Protein 6U1P (pdb70)

Foldseek 3Di:
DAEEEEEEAFQAADRLLVQQVVVVVCVVVVHPYHYDYAHQDDDPFWWHDPVNQVVCVVVPGHRDTHTYHHDDQVCLVVHQAYEYQAVVRLVSCVVPHPPVRNVRYAHPCPPPPDPDRHDDDVVVVVVVVVVVVVVVVVVVVVVVVVVVD/DAEEEEEEAFQAAPRLLVQQVVVVVCVVVVHPYHYYYAHQDDDPFFHHDPVNQVVCVVVPTHRPTHTYHHDDQVCLVPHQAYAYQAVVRLVSCCVPHPPVRNVRYYHPCVPPPDPDRHDDDVVVVVVVVVVVVVVVVVVVVVVVVVVVVD

Nearest PDB structures (foldseek):
  5z3m-assembly1_A  TM=8.348E-01  e=5.316E-24  Vibrio cholerae O395
  4lrq-assembly2_D  TM=9.693E-01  e=1.560E-13  Vibrio cholerae O395
  3jvi-assembly1_A  TM=9.360E-01  e=8.322E-11  Entamoeba histolytica HM-1:IMSS
  7cuy-assembly2_B  TM=9.106E-01  e=3.295E-09  Drosophila melanogaster
  5got-assembly1_A  TM=8.021E-01  e=1.946E-08  Streptococcus pyogenes

Radius of gyration: 23.64 Å; Cα contacts (8 Å, |Δi|>4): 538; chains: 2; bounding box: 41×50×70 Å

CATH classification: 3.40.50.2300

InterPro domains:
  IPR017867 Protein-tyrosine phosphatase, low molecular weight [PR00719] (8-25)
  IPR017867 Protein-tyrosine phosphatase, low molecular weight [PR00719] (48-64)
  IPR017867 Protein-tyrosine phosphatase, low molecular weight [PR00719] (82-97)
  IPR017867 Protein-tyrosine phosphatase, low molecular weight [PR00719] (123-138)
  IPR023485 Phosphotyrosine protein phosphatase I [PF01451] (8-154)
  IPR023485 Phosphotyrosine protein phosphatase I [SM00226] (6-151)
  IPR036196 Phosphotyrosine protein phosphatase I superfamily [SSF52788] (6-150)
  IPR050438 Low Molecular Weight Phosphotyrosine Protein Phosphatase [PTHR11717] (5-146)

Structure (mmCIF, N/CA/C/O backbone):
data_6U1P
#
_entry.id   6U1P
#
_cell.length_a   80.323
_cell.length_b   80.323
_cell.length_c   105.053
_cell.angle_alpha   90.000
_cell.angle_beta   90.000
_cell.angle_gamma   90.000
#
_symmetry.space_group_name_H-M   'I 41'
#
loop_
_entity.id
_entity.type
_entity.pdbx_description
1 polymer 'Low molecular weight phosphotyrosine protein phosphatase'
2 non-polymer GLYCEROL
3 water water
#
loop_
_atom_site.group_PDB
_atom_site.id
_atom_site.type_symbol
_atom_site.label_atom_id
_atom_site.label_alt_id
_atom_site.label_comp_id
_atom_site.label_asym_id
_atom_site.label_entity_id
_atom_site.label_seq_id
_atom_site.pdbx_PDB_ins_code
_atom_site.Cartn_x
_atom_site.Cartn_y
_atom_site.Cartn_z
_atom_site.occupancy
_atom_site.B_iso_or_equiv
_atom_site.auth_seq_id
_atom_site.auth_comp_id
_atom_site.auth_asym_id
_atom_site.auth_atom_id
_atom_site.pdbx_PDB_model_num
ATOM 1 N N . GLY A 1 5 ? -3.157 53.523 104.682 1.00 67.92 5 GLY A N 1
ATOM 2 C CA . GLY A 1 5 ? -1.772 53.703 104.287 1.00 66.89 5 GLY A CA 1
ATOM 3 C C . GLY A 1 5 ? -1.574 54.671 103.127 1.00 57.24 5 GLY A C 1
ATOM 4 O O . GLY A 1 5 ? -2.516 55.354 102.721 1.00 67.27 5 GLY A O 1
ATOM 5 N N . LEU A 1 6 ? -0.340 54.731 102.615 1.00 91.00 6 LEU A N 1
ATOM 6 C CA . LEU A 1 6 ? 0.008 55.580 101.479 1.00 68.23 6 LEU A CA 1
ATOM 7 C C . LEU A 1 6 ? -0.363 54.911 100.159 1.00 62.80 6 LEU A C 1
ATOM 8 O O . LEU A 1 6 ? -0.264 53.693 100.020 1.00 63.59 6 LEU A O 1
ATOM 13 N N . SER A 1 7 ? -0.788 55.705 99.183 1.00 50.53 7 SER A N 1
ATOM 14 C CA . SER A 1 7 ? -1.178 55.179 97.877 1.00 58.00 7 SER A CA 1
ATOM 15 C C . SER A 1 7 ? -0.497 55.996 96.786 1.00 58.59 7 SER A C 1
ATOM 16 O O . SER A 1 7 ? -0.643 57.223 96.747 1.00 57.90 7 SER A O 1
ATOM 19 N N . VAL A 1 8 ? 0.216 55.314 95.888 1.00 50.51 8 VAL A N 1
ATOM 20 C CA . VAL A 1 8 ? 1.073 55.946 94.892 1.00 48.99 8 VAL A CA 1
ATOM 21 C C . VAL A 1 8 ? 0.644 55.494 93.504 1.00 49.45 8 VAL A C 1
ATOM 22 O O . VAL A 1 8 ? 0.381 54.303 93.288 1.00 44.39 8 VAL A O 1
ATOM 26 N N . LEU A 1 9 ? 0.553 56.451 92.571 1.00 49.22 9 LEU A N 1
ATOM 27 C CA . LEU A 1 9 ? 0.264 56.192 91.162 1.00 44.36 9 LEU A CA 1
ATOM 28 C C . LEU A 1 9 ? 1.422 56.680 90.302 1.00 39.96 9 LEU A C 1
ATOM 29 O O . LEU A 1 9 ? 1.920 57.789 90.505 1.00 48.32 9 LEU A O 1
ATOM 34 N N . VAL A 1 10 ? 1.843 55.865 89.330 1.00 37.36 10 VAL A N 1
ATOM 35 C CA . VAL A 1 10 ? 2.887 56.228 88.376 1.00 36.32 10 VAL A CA 1
ATOM 36 C C . VAL A 1 10 ? 2.273 56.173 86.978 1.00 41.74 10 VAL A C 1
ATOM 37 O O . VAL A 1 10 ? 1.495 55.260 86.669 1.00 40.95 10 VAL A O 1
ATOM 41 N N . VAL A 1 11 ? 2.621 57.140 86.126 1.00 41.04 11 VAL A N 1
ATOM 42 C CA . VAL A 1 11 ? 1.855 57.378 84.901 1.00 42.82 11 VAL A CA 1
ATOM 43 C C . VAL A 1 11 ? 2.780 57.583 83.698 1.00 43.77 11 VAL A C 1
ATOM 44 O O . VAL A 1 11 ? 3.767 58.323 83.780 1.00 41.31 11 VAL A O 1
ATOM 48 N N . CYS A 1 12 ? 2.510 56.869 82.610 1.00 43.67 12 CYS A N 1
ATOM 49 C CA . CYS A 1 12 ? 3.132 57.156 81.318 1.00 41.43 12 CYS A CA 1
ATOM 50 C C . CYS A 1 12 ? 2.004 57.374 80.308 1.00 49.26 12 CYS A C 1
ATOM 51 O O . CYS A 1 12 ? 0.829 57.551 80.668 1.00 56.95 12 CYS A O 1
ATOM 54 N N . THR A 1 13 ? 2.348 57.366 79.015 1.00 49.21 13 THR A N 1
ATOM 55 C CA . THR A 1 13 ? 1.334 57.609 77.986 1.00 53.60 13 THR A CA 1
ATOM 56 C C . THR A 1 13 ? 0.404 56.417 77.794 1.00 51.27 13 THR A C 1
ATOM 57 O O . THR A 1 13 ? -0.823 56.566 77.857 1.00 54.94 13 THR A O 1
ATOM 61 N N . GLY A 1 14 ? 0.953 55.231 77.540 1.00 45.18 14 GLY A N 1
ATOM 62 C CA . GLY A 1 14 ? 0.076 54.116 77.233 1.00 47.81 14 GLY A CA 1
ATOM 63 C C . GLY A 1 14 ? -0.070 53.105 78.363 1.00 52.24 14 GLY A C 1
ATOM 64 O O . GLY A 1 14 ? -0.854 52.161 78.233 1.00 53.94 14 GLY A O 1
ATOM 65 N N . ASN A 1 15 ? 0.639 53.300 79.485 1.00 46.44 15 ASN A N 1
ATOM 66 C CA . ASN A 1 15 ? 0.670 52.307 80.586 1.00 43.96 15 ASN A CA 1
ATOM 67 C C . ASN A 1 15 ? 1.174 50.956 80.077 1.00 44.07 15 ASN A C 1
ATOM 68 O O . ASN A 1 15 ? 0.782 49.902 80.565 1.00 44.62 15 ASN A O 1
ATOM 73 N N . LEU A 1 16 ? 2.049 50.978 79.071 1.00 40.55 16 LEU A N 1
ATOM 74 C CA . LEU A 1 16 ? 2.558 49.761 78.459 1.00 39.76 16 LEU A CA 1
ATOM 75 C C . LEU A 1 16 ? 3.994 49.432 78.840 1.00 40.24 16 LEU A C 1
ATOM 76 O O . LEU A 1 16 ? 4.370 48.255 78.813 1.00 39.99 16 LEU A O 1
ATOM 81 N N . CYS A 1 17 ? 4.814 50.433 79.156 1.00 39.03 17 CYS A N 1
ATOM 82 C CA . CYS A 1 17 ? 6.241 50.191 79.348 1.00 42.60 17 CYS A CA 1
ATOM 83 C C . CYS A 1 17 ? 6.759 50.820 80.629 1.00 43.03 17 CYS A C 1
ATOM 84 O O . CYS A 1 17 ? 6.910 50.136 81.649 1.00 45.67 17 CYS A O 1
ATOM 87 N N . ARG A 1 18 ? 6.987 52.138 80.598 1.00 38.43 18 ARG A N 1
ATOM 88 C CA . ARG A 1 18 ? 7.642 52.787 81.728 1.00 41.57 18 ARG A CA 1
ATOM 89 C C . ARG A 1 18 ? 6.830 52.606 83.007 1.00 41.84 18 ARG A C 1
ATOM 90 O O . ARG A 1 18 ? 7.325 52.036 83.979 1.00 39.35 18 ARG A O 1
ATOM 98 N N . SER A 1 19 ? 5.552 53.026 83.001 1.00 37.26 19 SER A N 1
ATOM 99 C CA . SER A 1 19 ? 4.812 53.028 84.268 1.00 36.08 19 SER A CA 1
ATOM 100 C C . SER A 1 19 ? 4.597 51.621 84.838 1.00 31.62 19 SER A C 1
ATOM 101 O O . SER A 1 19 ? 4.813 51.446 86.033 1.00 34.21 19 SER A O 1
ATOM 104 N N . PRO A 1 20 ? 4.247 50.584 84.057 1.00 36.96 20 PRO A N 1
ATOM 105 C CA . PRO A 1 20 ? 4.163 49.245 84.677 1.00 32.03 20 PRO A CA 1
ATOM 106 C C . PRO A 1 20 ? 5.511 48.751 85.165 1.00 36.97 20 PRO A C 1
ATOM 107 O O . PRO A 1 20 ? 5.584 48.073 86.207 1.00 32.07 20 PRO A O 1
ATOM 111 N N . MET A 1 21 ? 6.594 49.080 84.460 1.00 32.70 21 MET A N 1
ATOM 112 C CA . MET A 1 21 ? 7.904 48.722 84.987 1.00 37.93 21 MET A CA 1
ATOM 113 C C . MET A 1 21 ? 8.118 49.354 86.348 1.00 37.57 21 MET A C 1
ATOM 114 O O . MET A 1 21 ? 8.552 48.691 87.298 1.00 36.82 21 MET A O 1
ATOM 119 N N . ALA A 1 22 ? 7.823 50.646 86.454 1.00 31.70 22 ALA A N 1
ATOM 120 C CA . ALA A 1 22 ? 7.967 51.320 87.723 1.00 35.28 22 ALA A CA 1
ATOM 121 C C . ALA A 1 22 ? 7.043 50.712 88.773 1.00 38.60 22 ALA A C 1
ATOM 122 O O . ALA A 1 22 ? 7.437 50.549 89.932 1.00 33.39 22 ALA A O 1
ATOM 124 N N . GLU A 1 23 ? 5.813 50.354 88.400 1.00 36.64 23 GLU A N 1
ATOM 125 C CA . GLU A 1 23 ? 4.930 49.773 89.414 1.00 39.79 23 GLU A CA 1
ATOM 126 C C . GLU A 1 23 ? 5.542 48.512 90.001 1.00 38.49 23 GLU A C 1
ATOM 127 O O . GLU A 1 23 ? 5.565 48.323 91.230 1.00 33.47 23 GLU A O 1
ATOM 133 N N . ILE A 1 24 ? 6.045 47.636 89.130 1.00 34.91 24 ILE A N 1
ATOM 134 C CA . ILE A 1 24 ? 6.599 46.366 89.574 1.00 36.33 24 ILE A CA 1
ATOM 135 C C . ILE A 1 24 ? 7.870 46.573 90.399 1.00 38.26 24 ILE A C 1
ATOM 136 O O . ILE A 1 24 ? 8.087 45.894 91.415 1.00 37.63 24 ILE A O 1
ATOM 141 N N . ILE A 1 25 ? 8.745 47.476 89.963 1.00 32.65 25 ILE A N 1
ATOM 142 C CA . ILE A 1 25 ? 9.967 47.699 90.715 1.00 34.82 25 ILE A CA 1
ATOM 143 C C . ILE A 1 25 ? 9.651 48.331 92.068 1.00 37.84 25 ILE A C 1
ATOM 144 O O . ILE A 1 25 ? 10.193 47.922 93.103 1.00 43.96 25 ILE A O 1
ATOM 149 N N . LEU A 1 26 ? 8.752 49.316 92.086 1.00 38.85 26 LEU A N 1
ATOM 150 C CA . LEU A 1 26 ? 8.358 49.938 93.344 1.00 36.86 26 LEU A CA 1
ATOM 151 C C . LEU A 1 26 ? 7.739 48.921 94.286 1.00 38.23 26 LEU A C 1
ATOM 152 O O . LEU A 1 26 ? 8.075 48.872 95.475 1.00 36.14 26 LEU A O 1
ATOM 157 N N . ARG A 1 27 ? 6.797 48.122 93.782 1.00 36.04 27 ARG A N 1
ATOM 158 C CA . ARG A 1 27 ? 6.188 47.121 94.642 1.00 37.80 27 ARG A CA 1
ATOM 159 C C . ARG A 1 27 ? 7.260 46.220 95.270 1.00 36.11 27 ARG A C 1
ATOM 160 O O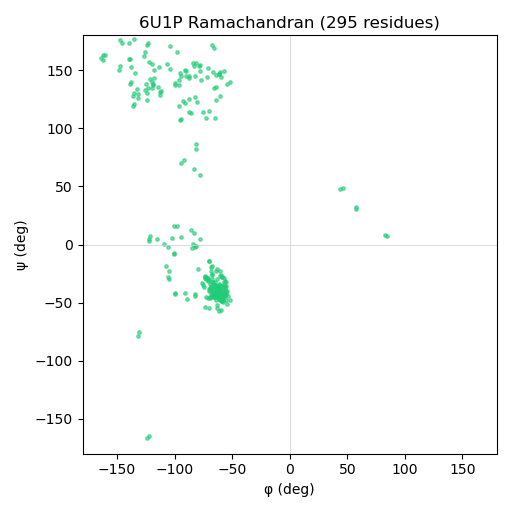 . ARG A 1 27 ? 7.221 45.958 96.474 1.00 35.78 27 ARG A O 1
ATOM 168 N N . ASP A 1 28 ? 8.261 45.792 94.496 1.00 41.92 28 ASP A N 1
ATOM 169 C CA . ASP A 1 28 ? 9.296 44.933 95.074 1.00 41.33 28 ASP A CA 1
ATOM 170 C C . ASP A 1 28 ? 10.049 45.646 96.205 1.00 39.25 28 ASP A C 1
ATOM 171 O O . ASP A 1 28 ? 10.319 45.056 97.257 1.00 42.56 28 ASP A O 1
ATOM 176 N N . LYS A 1 29 ? 10.438 46.904 95.990 1.00 38.04 29 LYS A N 1
ATOM 177 C CA . LYS A 1 29 ? 11.193 47.609 97.020 1.00 41.80 29 LYS A CA 1
ATOM 178 C C . LYS A 1 29 ? 10.339 47.926 98.239 1.00 45.42 29 LYS A C 1
ATOM 179 O O . LYS A 1 29 ? 10.850 47.928 99.368 1.00 46.39 29 LYS A O 1
ATOM 185 N N . ILE A 1 30 ? 9.048 48.198 98.040 1.00 36.62 30 ILE A N 1
ATOM 186 C CA . ILE A 1 30 ? 8.160 48.417 99.173 1.00 40.85 30 ILE A CA 1
ATOM 187 C C . ILE A 1 30 ? 8.023 47.142 100.004 1.00 46.76 30 ILE A C 1
ATOM 188 O O . ILE A 1 30 ? 8.084 47.173 101.238 1.00 42.11 30 ILE A O 1
ATOM 193 N N . ARG A 1 31 ? 7.862 45.995 99.341 1.00 43.86 31 ARG A N 1
ATOM 194 C CA . ARG A 1 31 ? 7.674 44.764 100.096 1.00 51.49 31 ARG A CA 1
ATOM 195 C C . ARG A 1 31 ? 8.981 44.309 100.741 1.00 49.39 31 ARG A C 1
ATOM 196 O O . ARG A 1 31 ? 8.960 43.750 101.837 1.00 48.07 31 ARG A O 1
ATOM 204 N N . GLN A 1 32 ? 10.124 44.652 100.138 1.00 51.31 32 GLN A N 1
ATOM 205 C CA . GLN A 1 32 ? 11.423 44.326 100.722 1.00 54.18 32 GLN A CA 1
ATOM 206 C C . GLN A 1 32 ? 11.576 44.934 102.113 1.00 49.27 32 GLN A C 1
ATOM 207 O O . GLN A 1 32 ? 12.217 44.340 102.990 1.00 55.17 32 GLN A O 1
ATOM 213 N N . LYS A 1 33 ? 11.020 46.133 102.324 1.00 47.92 33 LYS A N 1
ATOM 214 C CA . LYS A 1 33 ? 11.072 46.822 103.608 1.00 52.78 33 LYS A CA 1
ATOM 215 C C . LYS A 1 33 ? 9.761 46.723 104.389 1.00 52.35 33 LYS A C 1
ATOM 216 O O . LYS A 1 33 ? 9.649 47.321 105.467 1.00 52.32 33 LYS A O 1
ATOM 222 N N . ARG A 1 34 ? 8.793 45.950 103.888 1.00 53.02 34 ARG A N 1
ATOM 223 C CA . ARG A 1 34 ? 7.456 45.811 104.483 1.00 55.88 34 ARG A CA 1
ATOM 224 C C . ARG A 1 34 ? 6.849 47.155 104.860 1.00 55.89 34 ARG A C 1
ATOM 225 O O . ARG A 1 34 ? 6.276 47.319 105.937 1.00 55.10 34 ARG A O 1
ATOM 229 N N . LEU A 1 35 ? 6.899 48.099 103.929 1.00 52.12 35 LEU A N 1
ATOM 230 C CA . LEU A 1 35 ? 6.248 49.382 104.152 1.00 52.07 35 LEU A CA 1
ATOM 231 C C . LEU A 1 35 ? 4.770 49.282 103.798 1.00 49.65 35 LEU A C 1
ATOM 232 O O . LEU A 1 35 ? 4.358 48.448 102.989 1.00 51.83 35 LEU A O 1
ATOM 237 N N . ASN A 1 36 ? 3.962 50.131 104.424 1.00 49.96 36 ASN A N 1
ATOM 238 C CA . ASN A 1 36 ? 2.526 50.139 104.144 1.00 49.24 36 ASN A CA 1
ATOM 239 C C . ASN A 1 36 ? 2.231 51.150 103.033 1.00 56.86 36 ASN A C 1
ATOM 240 O O . ASN A 1 36 ? 1.669 52.229 103.235 1.00 62.03 36 ASN A O 1
ATOM 245 N N . ILE A 1 37 ? 2.632 50.769 101.825 1.00 49.60 37 ILE A N 1
ATOM 246 C CA . ILE A 1 37 ? 2.448 51.605 100.650 1.00 50.11 37 ILE A CA 1
ATOM 247 C C . ILE A 1 37 ? 1.872 50.749 99.534 1.00 55.52 37 ILE A C 1
ATOM 248 O O . ILE A 1 37 ? 2.373 49.652 99.269 1.00 65.21 37 ILE A O 1
ATOM 253 N N . GLN A 1 38 ? 0.847 51.257 98.864 1.00 51.16 38 GLN A N 1
ATOM 254 C CA . GLN A 1 38 ? 0.322 50.619 97.674 1.00 52.80 38 GLN A CA 1
ATOM 255 C C . GLN A 1 38 ? 0.785 51.397 96.451 1.00 50.95 38 GLN A C 1
ATOM 256 O O . GLN A 1 38 ? 1.015 52.611 96.506 1.00 46.31 38 GLN A O 1
ATOM 262 N N . VAL A 1 39 ? 0.926 50.690 95.341 1.00 49.40 39 VAL A N 1
ATOM 263 C CA . VAL A 1 39 ? 1.424 51.308 94.128 1.00 36.94 39 VAL A CA 1
ATOM 264 C C . VAL A 1 39 ? 0.587 50.768 92.987 1.00 51.35 39 VAL A C 1
ATOM 265 O O . VAL A 1 39 ? 0.237 49.583 92.962 1.00 49.65 39 VAL A O 1
ATOM 269 N N . ARG A 1 40 ? 0.215 51.659 92.075 1.00 46.29 40 ARG A N 1
ATOM 270 C CA . ARG A 1 40 ? -0.467 51.283 90.852 1.00 47.87 40 ARG A CA 1
ATOM 271 C C . ARG A 1 40 ? 0.104 52.120 89.715 1.00 41.54 40 ARG A C 1
ATOM 272 O O . ARG A 1 40 ? 0.878 53.060 89.932 1.00 40.00 40 ARG A O 1
ATOM 280 N N . SER A 1 41 ? -0.310 51.807 88.495 1.00 41.51 41 SER A N 1
ATOM 281 C CA . SER A 1 41 ? 0.173 52.561 87.349 1.00 44.02 41 SER A CA 1
ATOM 282 C C . SER A 1 41 ? -1.005 52.764 86.422 1.00 47.43 41 SER A C 1
ATOM 283 O O . SER A 1 41 ? -2.015 52.066 86.526 1.00 47.34 41 SER A O 1
ATOM 286 N N . ALA A 1 42 ? -0.890 53.762 85.550 1.00 40.52 42 ALA A N 1
ATOM 287 C CA . ALA A 1 42 ? -1.981 54.105 84.644 1.00 50.62 42 ALA A CA 1
ATOM 288 C C . ALA A 1 42 ? -1.410 54.914 83.489 1.00 54.92 42 ALA A C 1
ATOM 289 O O . ALA A 1 42 ? -0.284 55.414 83.567 1.00 54.10 42 ALA A O 1
ATOM 291 N N . GLY A 1 43 ? -2.186 55.016 82.408 1.00 48.48 43 GLY A N 1
ATOM 292 C CA . GLY A 1 43 ? -1.784 55.772 81.237 1.00 46.42 43 GLY A CA 1
ATOM 293 C C . GLY A 1 43 ? -2.721 56.938 80.964 1.00 63.08 43 GLY A C 1
ATOM 294 O O . GLY A 1 43 ? -3.916 56.885 81.269 1.00 65.65 43 GLY A O 1
ATOM 295 N N . THR A 1 44 ? -2.168 57.999 80.365 1.00 53.57 44 THR A N 1
ATOM 296 C CA . THR A 1 44 ? -2.988 59.146 79.994 1.00 57.13 44 THR A CA 1
ATOM 297 C C . THR A 1 44 ? -3.865 58.845 78.787 1.00 58.99 44 THR A C 1
ATOM 298 O O . THR A 1 44 ? -4.932 59.453 78.633 1.00 68.80 44 THR A O 1
ATOM 302 N N . LEU A 1 45 ? -3.446 57.921 77.928 1.00 57.67 45 LEU A N 1
ATOM 303 C CA . LEU A 1 45 ? -4.117 57.700 76.655 1.00 71.20 45 LEU A CA 1
ATOM 304 C C . LEU A 1 45 ? -4.792 56.340 76.649 1.00 73.76 45 LEU A C 1
ATOM 305 O O . LEU A 1 45 ? -4.166 55.328 76.972 1.00 68.26 45 LEU A O 1
ATOM 310 N N . LYS A 1 46 ? -6.070 56.323 76.289 1.00 78.02 46 LYS A N 1
ATOM 311 C CA . LYS A 1 46 ? -6.807 55.072 76.166 1.00 82.61 46 LYS A CA 1
ATOM 312 C C . LYS A 1 46 ? -6.346 54.324 74.925 1.00 85.28 46 LYS A C 1
ATOM 313 O O . LYS A 1 46 ? -6.599 54.761 73.798 1.00 93.92 46 LYS A O 1
ATOM 319 N N . THR A 1 47 ? -5.633 53.225 75.118 1.00 79.26 47 THR A N 1
ATOM 320 C CA . THR A 1 47 ? -5.410 52.273 74.043 1.00 81.41 47 THR A CA 1
ATOM 321 C C . THR A 1 47 ? -6.311 51.057 74.256 1.00 86.09 47 THR A C 1
ATOM 322 O O . THR A 1 47 ? -7.006 50.928 75.268 1.00 89.74 47 THR A O 1
ATOM 326 N N . GLY A 1 48 ? -6.348 50.194 73.252 1.00 85.59 48 GLY A N 1
ATOM 327 C CA . GLY A 1 48 ? -7.164 49.007 73.361 1.00 89.69 48 GLY A CA 1
ATOM 328 C C . GLY A 1 48 ? -6.526 47.847 74.082 1.00 90.71 48 GLY A C 1
ATOM 329 O O . GLY A 1 48 ? -7.166 46.805 74.249 1.00 94.46 48 GLY A O 1
ATOM 330 N N . LYS A 1 49 ? -5.293 48.002 74.553 1.00 87.06 49 LYS A N 1
ATOM 331 C CA . LYS A 1 49 ? -4.530 46.840 74.968 1.00 82.76 49 LYS A CA 1
ATOM 332 C C . LYS A 1 49 ? -4.924 46.420 76.376 1.00 79.95 49 LYS A C 1
ATOM 333 O O . LYS A 1 49 ? -5.422 47.215 77.177 1.00 91.70 49 LYS A O 1
ATOM 339 N N . THR A 1 50 ? -4.695 45.142 76.670 1.00 72.88 50 THR A N 1
ATOM 340 C CA . THR A 1 50 ? -5.070 44.555 77.950 1.00 70.03 50 THR A CA 1
ATOM 341 C C . THR A 1 50 ? -3.913 44.445 78.930 1.00 62.22 50 THR A C 1
ATOM 342 O O . THR A 1 50 ? -4.085 44.747 80.116 1.00 67.65 50 THR A O 1
ATOM 346 N N . MET A 1 51 ? -2.744 44.023 78.467 1.00 60.13 51 MET A N 1
ATOM 347 C CA . MET A 1 51 ? -1.550 43.803 79.268 1.00 62.32 51 MET A CA 1
ATOM 348 C C . MET A 1 51 ? -0.398 44.650 78.745 1.00 57.33 51 MET A C 1
ATOM 349 O O . MET A 1 51 ? -0.414 45.087 77.589 1.00 55.61 51 MET A O 1
ATOM 354 N N . PRO A 1 52 ? 0.594 44.937 79.583 1.00 53.81 52 PRO A N 1
ATOM 355 C CA . PRO A 1 52 ? 1.781 45.670 79.123 1.00 53.53 52 PRO A CA 1
ATOM 356 C C . PRO A 1 52 ? 2.625 44.872 78.142 1.00 52.87 52 PRO A C 1
ATOM 357 O O . PRO A 1 52 ? 2.414 43.680 77.905 1.00 53.06 52 PRO A O 1
ATOM 361 N N . ASP A 1 53 ? 3.604 45.586 77.574 1.00 55.95 53 ASP A N 1
ATOM 362 C CA . ASP A 1 53 ? 4.493 45.081 76.526 1.00 52.78 53 ASP A CA 1
ATOM 363 C C . ASP A 1 53 ? 5.380 43.927 76.997 1.00 52.15 53 ASP A C 1
ATOM 364 O O . ASP A 1 53 ? 6.044 44.003 78.041 1.00 49.36 53 ASP A O 1
ATOM 369 N N . ASP A 1 54 ? 5.466 42.897 76.153 1.00 58.19 54 ASP A N 1
ATOM 370 C CA . ASP A 1 54 ? 6.295 41.729 76.443 1.00 63.61 54 ASP A CA 1
ATOM 371 C C . ASP A 1 54 ? 7.740 42.107 76.749 1.00 60.13 54 ASP A C 1
ATOM 372 O O . ASP A 1 54 ? 8.369 41.506 77.627 1.00 58.51 54 ASP A O 1
ATOM 377 N N . LYS A 1 55 ? 8.305 43.068 76.014 1.00 61.24 55 LYS A N 1
ATOM 378 C CA . LYS A 1 55 ? 9.707 43.374 76.254 1.00 63.96 55 LYS A CA 1
ATOM 379 C C . LYS A 1 55 ? 9.902 44.258 77.476 1.00 55.81 55 LYS A C 1
ATOM 380 O O . LYS A 1 55 ? 10.995 44.261 78.044 1.00 54.93 55 LYS A O 1
ATOM 386 N N . ALA A 1 56 ? 8.883 44.996 77.920 1.00 49.12 56 ALA A N 1
ATOM 387 C CA . ALA A 1 56 ? 8.985 45.588 79.255 1.00 44.27 56 ALA A CA 1
ATOM 388 C C . ALA A 1 56 ? 9.134 44.494 80.305 1.00 46.22 56 ALA A C 1
ATOM 389 O O . ALA A 1 56 ? 9.991 44.573 81.194 1.00 47.42 56 ALA A O 1
ATOM 391 N N . LEU A 1 57 ? 8.321 43.442 80.195 1.00 49.25 57 LEU A N 1
ATOM 392 C CA . LEU A 1 57 ? 8.315 42.413 81.226 1.00 47.40 57 LEU A CA 1
ATOM 393 C C . LEU A 1 57 ? 9.603 41.607 81.198 1.00 49.16 57 LEU A C 1
ATOM 394 O O . LEU A 1 57 ? 10.184 41.316 82.253 1.00 46.84 57 LEU A O 1
ATOM 399 N N . GLN A 1 58 ? 10.096 41.299 79.993 1.00 48.50 58 GLN A N 1
ATOM 400 C CA . GLN A 1 58 ? 11.307 40.501 79.881 1.00 49.19 58 GLN A CA 1
ATOM 401 C C . GLN A 1 58 ? 12.497 41.284 80.382 1.00 50.23 58 GLN A C 1
ATOM 402 O O . GLN A 1 58 ? 13.388 40.725 81.031 1.00 52.78 58 GLN A O 1
ATOM 408 N N . ALA A 1 59 ? 12.518 42.589 80.107 1.00 43.12 59 ALA A N 1
ATOM 409 C CA . ALA A 1 59 ? 13.584 43.417 80.647 1.00 50.99 59 ALA A CA 1
ATOM 410 C C . ALA A 1 59 ? 13.561 43.410 82.176 1.00 54.31 59 ALA A C 1
ATOM 411 O O . ALA A 1 59 ? 14.617 43.494 82.815 1.00 56.42 59 ALA A O 1
ATOM 413 N N . LEU A 1 60 ? 12.372 43.334 82.781 1.00 52.25 60 LEU A N 1
ATOM 414 C CA . LEU A 1 60 ? 12.299 43.188 84.233 1.00 45.14 60 LEU A CA 1
ATOM 415 C C . LEU A 1 60 ? 12.870 41.857 84.683 1.00 46.79 60 LEU A C 1
ATOM 416 O O . LEU A 1 60 ? 13.586 41.788 85.695 1.00 44.52 60 LEU A O 1
ATOM 421 N N . GLN A 1 61 ? 12.522 40.781 83.968 1.00 47.05 61 GLN A N 1
ATOM 422 C CA . GLN A 1 61 ? 13.065 39.468 84.301 1.00 56.04 61 GLN A CA 1
ATOM 423 C C . GLN A 1 61 ? 14.577 39.458 84.162 1.00 55.41 61 GLN A C 1
ATOM 424 O O . GLN A 1 61 ? 15.275 38.864 84.991 1.00 58.41 61 GLN A O 1
ATOM 430 N N . ASP A 1 62 ? 15.105 40.131 83.135 1.00 53.17 62 ASP A N 1
ATOM 431 C CA . ASP A 1 62 ? 16.552 40.142 82.924 1.00 60.95 62 ASP A CA 1
ATOM 432 C C . ASP A 1 62 ? 17.291 40.679 84.144 1.00 62.18 62 ASP A C 1
ATOM 433 O O . ASP A 1 62 ? 18.459 40.343 84.357 1.00 62.92 62 ASP A O 1
ATOM 438 N N . TYR A 1 63 ? 16.655 41.559 84.919 1.00 57.45 63 TYR A N 1
ATOM 439 C CA . TYR A 1 63 ? 17.264 42.111 86.118 1.00 57.70 63 TYR A CA 1
ATOM 440 C C . TYR A 1 63 ? 16.759 41.438 87.395 1.00 55.80 63 TYR A C 1
ATOM 441 O O . TYR A 1 63 ? 16.954 41.972 88.495 1.00 56.76 63 TYR A O 1
ATOM 450 N N . GLY A 1 64 ? 16.127 40.271 87.277 1.00 50.12 64 GLY A N 1
ATOM 451 C CA . GLY A 1 64 ? 15.737 39.531 88.460 1.00 47.92 64 GLY A CA 1
ATOM 452 C C . GLY A 1 64 ? 14.429 39.952 89.110 1.00 47.99 64 GLY A C 1
ATOM 453 O O . GLY A 1 64 ? 14.127 39.483 90.208 1.00 58.28 64 GLY A O 1
ATOM 454 N N . TYR A 1 65 ? 13.649 40.826 88.498 1.00 41.04 65 TYR A N 1
ATOM 455 C CA . TYR A 1 65 ? 12.328 41.123 89.039 1.00 46.58 65 TYR A CA 1
ATOM 456 C C . TYR A 1 65 ? 11.322 40.132 88.482 1.00 48.70 65 TYR A C 1
ATOM 457 O O . TYR A 1 65 ? 11.404 39.737 87.316 1.00 60.01 65 TYR A O 1
ATOM 466 N N . HIS A 1 66 ? 10.368 39.749 89.313 1.00 47.72 66 HIS A N 1
ATOM 467 C CA . HIS A 1 66 ? 9.307 38.869 88.870 1.00 51.97 66 HIS A CA 1
ATOM 468 C C . HIS A 1 66 ? 8.111 39.705 88.453 1.00 54.11 66 HIS A C 1
ATOM 469 O O . HIS A 1 66 ? 7.401 40.241 89.318 1.00 54.06 66 HIS A O 1
ATOM 476 N N . PRO A 1 67 ? 7.825 39.806 87.183 1.00 54.88 67 PRO A N 1
ATOM 477 C CA . PRO A 1 67 ? 6.770 40.725 86.737 1.00 59.57 67 PRO A CA 1
ATOM 478 C C . PRO A 1 67 ? 5.364 40.155 86.888 1.00 65.79 67 PRO A C 1
ATOM 479 O O . PRO A 1 67 ? 4.819 39.572 85.941 1.00 71.27 67 PRO A O 1
ATOM 483 N N . MET A 1 68 ? 4.757 40.324 88.067 1.00 56.14 68 MET A N 1
ATOM 484 C CA . MET A 1 68 ? 3.342 40.018 88.236 1.00 51.62 68 MET A CA 1
ATOM 485 C C . MET A 1 68 ? 2.559 41.306 87.987 1.00 49.26 68 MET A C 1
ATOM 486 O O . MET A 1 68 ? 2.817 42.325 88.632 1.00 47.84 68 MET A O 1
ATOM 491 N N . VAL A 1 69 ? 1.617 41.262 87.044 1.00 37.04 69 VAL A N 1
ATOM 492 C CA . VAL A 1 69 ? 1.215 42.441 86.289 1.00 48.37 69 VAL A CA 1
ATOM 493 C C . VAL A 1 69 ? -0.286 42.701 86.410 1.00 45.93 69 VAL A C 1
ATOM 494 O O . VAL A 1 69 ? -1.110 41.819 86.126 1.00 42.41 69 VAL A O 1
ATOM 498 N N . ASN A 1 70 ? -0.638 43.951 86.727 1.00 43.05 70 ASN A N 1
ATOM 499 C CA . ASN A 1 70 ? -2.022 44.389 86.646 1.00 46.70 70 ASN A CA 1
ATOM 500 C C . ASN A 1 70 ? -2.392 44.679 85.191 1.00 50.01 70 ASN A C 1
ATOM 501 O O . ASN A 1 70 ? -1.520 44.983 84.371 1.00 46.81 70 ASN A O 1
ATOM 506 N N . PRO A 1 71 ? -3.671 44.572 84.838 1.00 46.54 71 PRO A N 1
ATOM 507 C CA . PRO A 1 71 ? -4.088 45.010 83.506 1.00 46.43 71 PRO A CA 1
ATOM 508 C C . PRO A 1 71 ? -3.795 46.489 83.300 1.00 50.29 71 PRO A C 1
ATOM 509 O O . PRO A 1 71 ? -3.802 47.288 84.237 1.00 49.28 71 PRO A O 1
ATOM 513 N N . VAL A 1 72 ? -3.507 46.827 82.043 1.00 49.40 72 VAL A N 1
ATOM 514 C CA . VAL A 1 72 ? -3.424 48.210 81.594 1.00 48.92 72 VAL A CA 1
ATOM 515 C C . VAL A 1 72 ? -4.685 48.976 81.997 1.00 51.18 72 VAL A C 1
ATOM 516 O O . VAL A 1 72 ? -5.799 48.470 81.856 1.00 52.87 72 VAL A O 1
ATOM 520 N N . GLN A 1 73 ? -4.524 50.222 82.433 1.00 48.58 73 GLN A N 1
ATOM 521 C CA . GLN A 1 73 ? -5.687 51.054 82.698 1.00 55.12 73 GLN A CA 1
ATOM 522 C C . GLN A 1 73 ? -5.370 52.508 82.389 1.00 56.11 73 GLN A C 1
ATOM 523 O O . GLN A 1 73 ? -4.212 52.931 82.445 1.00 52.47 73 GLN A O 1
ATOM 529 N N . GLN A 1 74 ? -6.414 53.270 82.048 1.00 57.75 74 GLN A N 1
ATOM 530 C CA . GLN A 1 74 ? -6.284 54.705 81.829 1.00 55.69 74 GLN A CA 1
ATOM 531 C C . GLN A 1 74 ? -6.529 55.450 83.134 1.00 58.56 74 GLN A C 1
ATOM 532 O O . GLN A 1 74 ? -7.386 55.060 83.937 1.00 62.64 74 GLN A O 1
ATOM 538 N N . VAL A 1 75 ? -5.804 56.556 83.316 1.00 53.14 75 VAL A N 1
ATOM 539 C CA . VAL A 1 75 ? -5.990 57.375 84.504 1.00 60.27 75 VAL A CA 1
ATOM 540 C C . VAL A 1 75 ? -7.408 57.956 84.507 1.00 67.92 75 VAL A C 1
ATOM 541 O O . VAL A 1 75 ? -7.978 58.268 83.454 1.00 76.06 75 VAL A O 1
ATOM 545 N N . THR A 1 76 ? -7.982 58.090 85.704 1.00 68.58 76 THR A N 1
ATOM 546 C CA . THR A 1 76 ? -9.324 58.613 85.925 1.00 69.33 76 THR A CA 1
ATOM 547 C C . THR A 1 76 ? -9.275 59.793 86.888 1.00 69.82 76 THR A C 1
ATOM 548 O O . THR A 1 76 ? -8.257 60.053 87.537 1.00 62.71 76 THR A O 1
ATOM 552 N N . GLN A 1 77 ? -10.426 60.468 87.031 1.00 64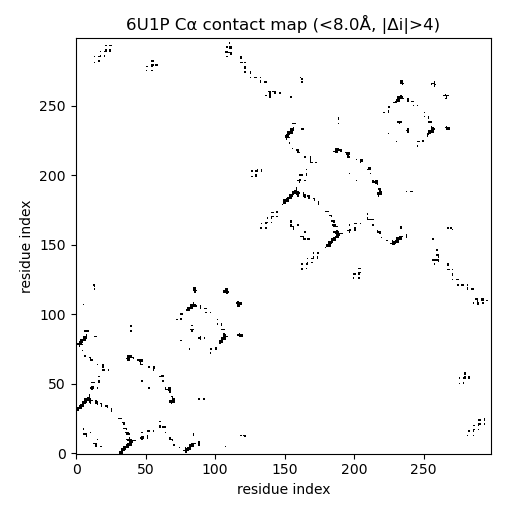.76 77 GLN A N 1
ATOM 553 C CA . GLN A 1 77 ? -10.529 61.557 87.995 1.00 67.00 77 GLN A CA 1
ATOM 554 C C . GLN A 1 77 ? -10.457 61.031 89.421 1.00 73.74 77 GLN A C 1
ATOM 555 O O . GLN A 1 77 ? -9.876 61.683 90.296 1.00 74.38 77 GLN A O 1
ATOM 561 N N . GLN A 1 78 ? -11.028 59.852 89.674 1.00 72.91 78 GLN A N 1
ATOM 562 C CA . GLN A 1 78 ? -10.887 59.254 90.996 1.00 73.47 78 GLN A CA 1
ATOM 563 C C . GLN A 1 78 ? -9.418 59.040 91.345 1.00 66.43 78 GLN A C 1
ATOM 564 O O . GLN A 1 78 ? -9.051 59.091 92.523 1.00 66.70 78 GLN A O 1
ATOM 570 N N . ASP A 1 79 ? -8.555 58.846 90.340 1.00 58.16 79 ASP A N 1
ATOM 571 C CA . ASP A 1 79 ? -7.133 58.669 90.632 1.00 59.95 79 ASP A CA 1
ATOM 572 C C . ASP A 1 79 ? -6.544 59.904 91.305 1.00 63.50 79 ASP A C 1
ATOM 573 O O . ASP A 1 79 ? -5.787 59.784 92.275 1.00 65.61 79 ASP A O 1
ATOM 578 N N . PHE A 1 80 ? -6.912 61.104 90.833 1.00 58.68 80 PHE A N 1
ATOM 579 C CA . PHE A 1 80 ? -6.398 62.326 91.444 1.00 60.97 80 PHE A CA 1
ATOM 580 C C . PHE A 1 80 ? -6.917 62.523 92.863 1.00 72.98 80 PHE A C 1
ATOM 581 O O . PHE A 1 80 ? -6.297 63.239 93.650 1.00 79.10 80 PHE A O 1
ATOM 589 N N . ILE A 1 81 ? -8.065 61.961 93.205 1.00 72.59 81 ILE A N 1
ATOM 590 C CA . ILE A 1 81 ? -8.509 62.115 94.582 1.00 80.75 81 ILE A CA 1
ATOM 591 C C . ILE A 1 81 ? -7.999 60.973 95.454 1.00 75.30 81 ILE A C 1
ATOM 592 O O . ILE A 1 81 ? -7.509 61.205 96.562 1.00 77.43 81 ILE A O 1
ATOM 597 N N . GLU A 1 82 ? -8.046 59.741 94.946 1.00 68.31 82 GLU A N 1
ATOM 598 C CA . GLU A 1 82 ? -7.733 58.576 95.763 1.00 64.94 82 GLU A CA 1
ATOM 599 C C . GLU A 1 82 ? -6.244 58.478 96.101 1.00 66.62 82 GLU A C 1
ATOM 600 O O . GLU A 1 82 ? -5.888 57.960 97.161 1.00 72.40 82 GLU A O 1
ATOM 606 N N . HIS A 1 83 ? -5.355 58.971 95.248 1.00 66.03 83 HIS A N 1
ATOM 607 C CA . HIS A 1 83 ? -3.928 58.735 95.436 1.00 62.06 83 HIS A CA 1
ATOM 608 C C . HIS A 1 83 ? -3.235 59.883 96.171 1.00 65.08 83 HIS A C 1
ATOM 609 O O . HIS A 1 83 ? -3.610 61.052 96.039 1.00 73.49 83 HIS A O 1
ATOM 616 N N . ASP A 1 84 ? -2.207 59.531 96.957 1.00 55.96 84 ASP A N 1
ATOM 617 C CA . ASP A 1 84 ? -1.436 60.531 97.695 1.00 53.57 84 ASP A CA 1
ATOM 618 C C . ASP A 1 84 ? -0.363 61.189 96.819 1.00 63.96 84 ASP A C 1
ATOM 619 O O . ASP A 1 84 ? -0.165 62.409 96.880 1.00 60.96 84 ASP A O 1
ATOM 624 N N . PHE A 1 85 ? 0.339 60.399 96.003 1.00 59.03 85 PHE A N 1
ATOM 625 C CA . PHE A 1 85 ? 1.314 60.927 95.061 1.00 55.70 85 PHE A CA 1
ATOM 626 C C . PHE A 1 85 ? 1.135 60.268 93.708 1.00 55.81 85 PHE A C 1
ATOM 627 O O . PHE A 1 85 ? 0.826 59.077 93.614 1.00 54.33 85 PHE A O 1
ATOM 635 N N . ILE A 1 86 ? 1.417 61.051 92.667 1.00 53.45 86 ILE A N 1
ATOM 636 C CA . ILE A 1 86 ? 1.201 60.677 91.275 1.00 47.85 86 ILE A CA 1
ATOM 637 C C . ILE A 1 86 ? 2.446 61.107 90.510 1.00 47.50 86 ILE A C 1
ATOM 638 O O . ILE A 1 86 ? 2.778 62.297 90.474 1.00 50.47 86 ILE A O 1
ATOM 643 N N . TYR A 1 87 ? 3.138 60.154 89.909 1.00 45.31 87 TYR A N 1
ATOM 644 C CA . TYR A 1 87 ? 4.416 60.415 89.275 1.00 40.12 87 TYR A CA 1
ATOM 645 C C . TYR A 1 87 ? 4.292 60.239 87.776 1.00 43.87 87 TYR A C 1
ATOM 646 O O . TYR A 1 87 ? 3.757 59.227 87.297 1.00 41.38 87 TYR A O 1
ATOM 655 N N . ALA A 1 88 ? 4.791 61.224 87.043 1.00 43.63 88 ALA A N 1
ATOM 656 C CA . ALA A 1 88 ? 4.826 61.151 85.598 1.00 41.54 88 ALA A CA 1
ATOM 657 C C . ALA A 1 88 ? 6.226 60.731 85.186 1.00 39.47 88 ALA A C 1
ATOM 658 O O . ALA A 1 88 ? 7.219 61.240 85.719 1.00 41.55 88 ALA A O 1
ATOM 660 N N . MET A 1 89 ? 6.304 59.826 84.214 1.00 39.81 89 MET A N 1
ATOM 661 C CA . MET A 1 89 ? 7.613 59.344 83.816 1.00 42.72 89 MET A CA 1
ATOM 662 C C . MET A 1 89 ? 8.390 60.430 83.066 1.00 43.48 89 MET A C 1
ATOM 663 O O . MET A 1 89 ? 9.616 60.497 83.196 1.00 41.71 89 MET A O 1
ATOM 668 N N . ASP A 1 90 ? 7.706 61.324 82.333 1.00 35.28 90 ASP A N 1
ATOM 669 C CA . ASP A 1 90 ? 8.391 62.381 81.593 1.00 39.32 90 ASP A CA 1
ATOM 670 C C . ASP A 1 90 ? 7.513 63.632 81.543 1.00 39.78 90 ASP A C 1
ATOM 671 O O . ASP A 1 90 ? 6.371 63.632 82.010 1.00 38.40 90 ASP A O 1
ATOM 676 N N . ARG A 1 91 ? 8.055 64.716 80.962 1.00 37.73 91 ARG A N 1
ATOM 677 C CA . ARG A 1 91 ? 7.332 65.990 80.980 1.00 48.82 91 ARG A CA 1
ATOM 678 C C . ARG A 1 91 ? 6.046 65.910 80.171 1.00 48.35 91 ARG A C 1
ATOM 679 O O . ARG A 1 91 ? 5.046 66.538 80.533 1.00 49.40 91 ARG A O 1
ATOM 687 N N . THR A 1 92 ? 6.051 65.148 79.069 1.00 42.97 92 THR A N 1
ATOM 688 C CA . THR A 1 92 ? 4.823 64.992 78.293 1.00 45.56 92 THR A CA 1
ATOM 689 C C . THR A 1 92 ? 3.716 64.372 79.140 1.00 45.51 92 THR A C 1
ATOM 690 O O . THR A 1 92 ? 2.557 64.823 79.098 1.00 46.62 92 THR A O 1
ATOM 694 N N . ASN A 1 93 ? 4.066 63.386 79.971 1.00 43.18 93 ASN A N 1
ATOM 695 C CA . ASN A 1 93 ? 3.075 62.803 80.868 1.00 47.22 93 ASN A CA 1
ATOM 696 C C . ASN A 1 93 ? 2.619 63.824 81.902 1.00 49.47 93 ASN A C 1
ATOM 697 O O . ASN A 1 93 ? 1.416 63.959 82.169 1.00 50.26 93 ASN A O 1
ATOM 702 N N . LEU A 1 94 ? 3.571 64.556 82.494 1.00 47.33 94 LEU A N 1
ATOM 703 C CA . LEU A 1 94 ? 3.205 65.551 83.498 1.00 50.94 94 LEU A CA 1
ATOM 704 C C . LEU A 1 94 ? 2.314 66.645 82.900 1.00 52.10 94 LEU A C 1
ATOM 705 O O . LEU A 1 94 ? 1.366 67.101 83.551 1.00 51.63 94 LEU A O 1
ATOM 710 N N . ALA A 1 95 ? 2.553 67.015 81.643 1.00 52.49 95 ALA A N 1
ATOM 711 C CA . ALA A 1 95 ? 1.732 68.034 80.989 1.00 57.87 95 ALA A CA 1
ATOM 712 C C . ALA A 1 95 ? 0.308 67.536 80.782 1.00 50.72 95 ALA A C 1
ATOM 713 O O . ALA A 1 95 ? -0.661 68.264 81.037 1.00 53.74 95 ALA A O 1
ATOM 715 N N . ASP A 1 96 ? 0.170 66.295 80.304 1.00 52.13 96 ASP A N 1
ATOM 716 C CA . ASP A 1 96 ? -1.147 65.718 80.082 1.00 58.74 96 ASP A CA 1
ATOM 717 C C . ASP A 1 96 ? -1.899 65.541 81.392 1.00 60.94 96 ASP A C 1
ATOM 718 O O . ASP A 1 96 ? -3.128 65.664 81.421 1.00 64.92 96 ASP A O 1
ATOM 723 N N . LEU A 1 97 ? -1.179 65.269 82.484 1.00 55.93 97 LEU A N 1
ATOM 724 C CA . LEU A 1 97 ? -1.817 65.147 83.794 1.00 52.99 97 LEU A CA 1
ATOM 725 C C . LEU A 1 97 ? -2.251 66.508 84.321 1.00 59.08 97 LEU A C 1
ATOM 726 O O . LEU A 1 97 ? -3.379 66.663 84.807 1.00 56.11 97 LEU A O 1
ATOM 731 N N . LEU A 1 98 ? -1.372 67.511 84.216 1.00 59.26 98 LEU A N 1
ATOM 732 C CA . LEU A 1 98 ? -1.742 68.852 84.651 1.00 61.58 98 LEU A CA 1
ATOM 733 C C . LEU A 1 98 ? -2.957 69.362 83.899 1.00 66.90 98 LEU A C 1
ATOM 734 O O . LEU A 1 98 ? -3.798 70.054 84.487 1.00 74.82 98 LEU A O 1
ATOM 739 N N . ASP A 1 99 ? -3.089 68.998 82.620 1.00 67.36 99 ASP A N 1
ATOM 740 C CA . ASP A 1 99 ? -4.230 69.436 81.818 1.00 64.98 99 ASP A CA 1
ATOM 741 C C . ASP A 1 99 ? -5.573 69.030 82.431 1.00 68.85 99 ASP A C 1
ATOM 742 O O . ASP A 1 99 ? -6.560 69.756 82.280 1.00 70.54 99 ASP A O 1
ATOM 747 N N . ILE A 1 100 ? -5.636 67.887 83.124 1.00 69.66 100 ILE A N 1
ATOM 748 C CA . ILE A 1 100 ? -6.903 67.319 83.575 1.00 69.75 100 ILE A CA 1
ATOM 749 C C . ILE A 1 100 ? -6.949 67.122 85.081 1.00 70.34 100 ILE A C 1
ATOM 750 O O . ILE A 1 100 ? -7.935 66.585 85.604 1.00 67.80 100 ILE A O 1
ATOM 755 N N . CYS A 1 101 ? -5.923 67.566 85.796 1.00 70.79 101 CYS A N 1
ATOM 756 C CA . CYS A 1 101 ? -5.899 67.438 87.244 1.00 69.85 101 CYS A CA 1
ATOM 757 C C . CYS A 1 101 ? -6.585 68.649 87.847 1.00 75.90 101 CYS A C 1
ATOM 758 O O . CYS A 1 101 ? -6.223 69.781 87.500 1.00 70.93 101 CYS A O 1
ATOM 761 N N . PRO A 1 102 ? -7.605 68.471 88.692 1.00 78.99 102 PRO A N 1
ATOM 762 C CA . PRO A 1 102 ? -8.233 69.631 89.340 1.00 80.69 102 PRO A CA 1
ATOM 763 C C . PRO A 1 102 ? -7.211 70.394 90.168 1.00 80.84 102 PRO A C 1
ATOM 764 O O . PRO A 1 102 ? -6.299 69.809 90.756 1.00 79.98 102 PRO A O 1
ATOM 768 N N . ALA A 1 103 ? -7.356 71.717 90.184 1.00 81.34 103 ALA A N 1
ATOM 769 C CA . ALA A 1 103 ? -6.323 72.570 90.759 1.00 87.20 103 ALA A CA 1
ATOM 770 C C . ALA A 1 103 ? -6.062 72.246 92.223 1.00 90.16 103 ALA A C 1
ATOM 771 O O . ALA A 1 103 ? -4.936 72.439 92.693 1.00 91.97 103 ALA A O 1
ATOM 773 N N . GLU A 1 104 ? -7.065 71.726 92.939 1.00 88.50 104 GLU A N 1
ATOM 774 C CA . GLU A 1 104 ? -6.878 71.314 94.326 1.00 91.28 104 GLU A CA 1
ATOM 775 C C . GLU A 1 104 ? -5.867 70.175 94.473 1.00 86.99 104 GLU A C 1
ATOM 776 O O . GLU A 1 104 ? -5.297 70.001 95.557 1.00 87.84 104 GLU A O 1
ATOM 782 N N . HIS A 1 105 ? -5.604 69.409 93.417 1.00 84.39 105 HIS A N 1
ATOM 783 C CA . HIS A 1 105 ? -4.763 68.226 93.549 1.00 80.47 105 HIS A CA 1
ATOM 784 C C . HIS A 1 105 ? -3.448 68.298 92.780 1.00 74.77 105 HIS A C 1
ATOM 785 O O . HIS A 1 105 ? -2.685 67.326 92.802 1.00 65.48 105 HIS A O 1
ATOM 792 N N . LYS A 1 106 ? -3.135 69.431 92.145 1.00 78.50 106 LYS A N 1
ATOM 793 C CA . LYS A 1 106 ? -1.930 69.518 91.324 1.00 72.46 106 LYS A CA 1
ATOM 794 C C . LYS A 1 106 ? -0.656 69.429 92.152 1.00 66.04 106 LYS A C 1
ATOM 795 O O . LYS A 1 106 ? 0.407 69.121 91.597 1.00 58.67 106 LYS A O 1
ATOM 801 N N . ASN A 1 107 ? -0.740 69.667 93.465 1.00 64.49 107 ASN A N 1
ATOM 802 C CA . ASN A 1 107 ? 0.437 69.526 94.308 1.00 70.02 107 ASN A CA 1
ATOM 803 C C . ASN A 1 107 ? 0.855 68.078 94.478 1.00 65.76 107 ASN A C 1
ATOM 804 O O . ASN A 1 107 ? 1.965 67.830 94.954 1.00 66.74 107 ASN A O 1
ATOM 809 N N . LYS A 1 108 ? 0.001 67.124 94.114 1.00 58.20 108 LYS A N 1
ATOM 810 C CA . LYS A 1 108 ? 0.366 65.718 94.168 1.00 55.85 108 LYS A CA 1
ATOM 811 C C . LYS A 1 108 ? 1.162 65.250 92.953 1.00 57.53 108 LYS A C 1
ATOM 812 O O . LYS A 1 108 ? 1.570 64.083 92.919 1.00 59.89 108 LYS A O 1
ATOM 818 N N . LEU A 1 109 ? 1.404 66.107 91.964 1.00 55.70 109 LEU A N 1
ATOM 819 C CA . LEU A 1 109 ? 2.047 65.680 90.731 1.00 48.49 109 LEU A CA 1
ATOM 820 C C . LEU A 1 109 ? 3.543 65.958 90.799 1.00 50.45 109 LEU A C 1
ATOM 821 O O . LEU A 1 109 ? 3.967 66.966 91.375 1.00 56.07 109 LEU A O 1
ATOM 826 N N . ALA A 1 110 ? 4.340 65.031 90.259 1.00 51.99 110 ALA A N 1
ATOM 827 C CA . ALA A 1 110 ? 5.792 65.194 90.218 1.00 48.09 110 ALA A CA 1
ATOM 828 C C . ALA A 1 110 ? 6.386 64.242 89.182 1.00 48.38 110 ALA A C 1
ATOM 829 O O . ALA A 1 110 ? 5.770 63.241 88.811 1.00 50.26 110 ALA A O 1
ATOM 831 N N . LEU A 1 111 ? 7.597 64.564 88.721 1.00 43.12 111 LEU A N 1
ATOM 832 C CA . LEU A 1 111 ? 8.320 63.669 87.821 1.00 44.06 111 LEU A CA 1
ATOM 833 C C . LEU A 1 111 ? 8.816 62.444 88.589 1.00 46.34 111 LEU A C 1
ATOM 834 O O . LEU A 1 111 ? 9.155 62.523 89.785 1.00 40.78 111 LEU A O 1
ATOM 839 N N . PHE A 1 112 ? 8.792 61.293 87.914 1.00 36.32 112 PHE A N 1
ATOM 840 C CA . PHE A 1 112 ? 9.186 60.053 88.581 1.00 35.12 112 PHE A CA 1
ATOM 841 C C . PHE A 1 112 ? 10.590 60.165 89.187 1.00 38.80 112 PHE A C 1
ATOM 842 O O . PHE A 1 112 ? 10.831 59.703 90.312 1.00 40.61 112 PHE A O 1
ATOM 850 N N . LEU A 1 113 ? 11.519 60.794 88.464 1.00 34.08 113 LEU A N 1
ATOM 851 C CA . LEU A 1 113 ? 12.920 60.916 88.851 1.00 38.45 113 LEU A CA 1
ATOM 852 C C . LEU A 1 113 ? 13.205 62.114 89.762 1.00 47.93 113 LEU A C 1
ATOM 853 O O . LEU A 1 113 ? 14.382 62.439 89.988 1.00 46.23 113 LEU A O 1
ATOM 858 N N . SER A 1 114 ? 12.170 62.760 90.313 1.00 37.91 114 SER A N 1
ATOM 859 C CA . SER A 1 114 ? 12.383 64.010 91.036 1.00 41.12 114 SER A CA 1
ATOM 860 C C . SER A 1 114 ? 13.238 63.825 92.288 1.00 49.01 114 SER A C 1
ATOM 861 O O . SER A 1 114 ? 13.863 64.785 92.748 1.00 50.81 114 SER A O 1
ATOM 864 N N . LYS A 1 115 ? 13.308 62.625 92.848 1.00 44.40 115 LYS A N 1
ATOM 865 C CA . LYS A 1 115 ? 14.144 62.428 94.030 1.00 48.47 115 LYS A CA 1
ATOM 866 C C . LYS A 1 115 ? 15.492 61.788 93.721 1.00 51.18 115 LYS A C 1
ATOM 867 O O . LYS A 1 115 ? 16.323 61.662 94.626 1.00 58.33 115 LYS A O 1
ATOM 873 N N . ALA A 1 116 ? 15.711 61.340 92.490 1.00 50.07 116 ALA A N 1
ATOM 874 C CA . ALA A 1 116 ? 16.993 60.777 92.106 1.00 51.38 116 ALA A CA 1
ATOM 875 C C . ALA A 1 116 ? 17.916 61.938 91.824 1.00 63.39 116 ALA A C 1
ATOM 876 O O . ALA A 1 116 ? 17.620 62.781 90.972 1.00 83.75 116 ALA A O 1
ATOM 878 N N . ASN A 1 117 ? 19.029 62.000 92.519 1.00 53.88 117 ASN A N 1
ATOM 879 C CA . ASN A 1 117 ? 19.882 63.180 92.393 1.00 59.86 117 ASN A CA 1
ATOM 880 C C . ASN A 1 117 ? 20.792 63.061 91.173 1.00 53.61 117 ASN A C 1
ATOM 881 O O . ASN A 1 117 ? 22.011 62.978 91.305 1.00 53.75 117 ASN A O 1
ATOM 886 N N . ARG A 1 118 ? 20.168 63.037 89.977 1.00 49.60 118 ARG A N 1
ATOM 887 C CA . ARG A 1 118 ? 20.834 62.789 88.694 1.00 52.80 118 ARG A CA 1
ATOM 888 C C . ARG A 1 118 ? 20.547 63.911 87.716 1.00 55.97 118 ARG A C 1
ATOM 889 O O . ARG A 1 118 ? 19.619 64.711 87.910 1.00 58.01 118 ARG A O 1
ATOM 897 N N . GLN A 1 119 ? 21.339 63.941 86.636 1.00 60.00 119 GLN A N 1
ATOM 898 C CA . GLN A 1 119 ? 20.976 64.825 85.531 1.00 65.31 119 GLN A CA 1
ATOM 899 C C . GLN A 1 119 ? 19.589 64.501 84.992 1.00 61.74 119 GLN A C 1
ATOM 900 O O . GLN A 1 119 ? 18.732 65.382 84.911 1.00 66.11 119 GLN A O 1
ATOM 906 N N . GLU A 1 120 ? 19.340 63.221 84.712 1.00 55.07 120 GLU A N 1
ATOM 907 C CA . GLU A 1 120 ? 18.107 62.816 84.059 1.00 52.17 120 GLU A CA 1
ATOM 908 C C . GLU A 1 120 ? 16.940 63.138 84.964 1.00 50.51 120 GLU A C 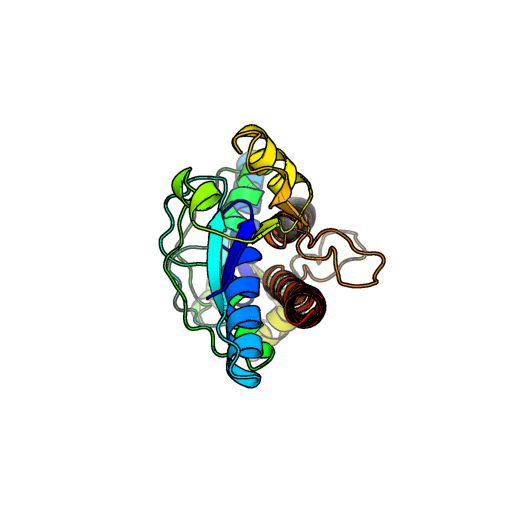1
ATOM 909 O O . GLU A 1 120 ? 16.925 62.748 86.139 1.00 46.53 120 GLU A O 1
ATOM 915 N N . LYS A 1 121 ? 15.991 63.908 84.426 1.00 42.30 121 LYS A N 1
ATOM 916 C CA . LYS A 1 121 ? 14.739 64.184 85.114 1.00 47.41 121 LYS A CA 1
ATOM 917 C C . LYS A 1 121 ? 13.555 63.462 84.497 1.00 46.15 121 LYS A C 1
ATOM 918 O O . LYS A 1 121 ? 12.518 63.324 85.161 1.00 46.88 121 LYS A O 1
ATOM 924 N N . GLU A 1 122 ? 13.697 63.001 83.253 1.00 40.34 122 GLU A N 1
ATOM 925 C CA . GLU A 1 122 ? 12.685 62.239 82.544 1.00 46.79 122 GLU A CA 1
ATOM 926 C C . GLU A 1 122 ? 13.214 60.849 82.209 1.00 48.16 122 GLU A C 1
ATOM 927 O O . GLU A 1 122 ? 14.381 60.687 81.835 1.00 44.32 122 GLU A O 1
ATOM 933 N N . VAL A 1 123 ? 12.347 59.842 82.282 1.00 42.19 123 VAL A N 1
ATOM 934 C CA . VAL A 1 123 ? 12.639 58.519 81.744 1.00 39.11 123 VAL A CA 1
ATOM 935 C C . VAL A 1 123 ? 12.264 58.520 80.259 1.00 39.02 123 VAL A C 1
ATOM 936 O O . VAL A 1 123 ? 11.067 58.637 79.940 1.00 41.34 123 VAL A O 1
ATOM 940 N N . PRO A 1 124 ? 13.221 58.404 79.327 1.00 36.12 124 PRO A N 1
ATOM 941 C CA . PRO A 1 124 ? 12.868 58.469 77.890 1.00 41.99 124 PRO A CA 1
ATOM 942 C C . PRO A 1 124 ? 12.026 57.270 77.491 1.00 46.29 124 PRO A C 1
ATOM 943 O O . PRO A 1 124 ? 12.120 56.197 78.086 1.00 42.36 124 PRO A O 1
ATOM 947 N N . ASP A 1 125 ? 11.147 57.489 76.528 1.00 42.52 125 ASP A N 1
ATOM 948 C CA . ASP A 1 125 ? 10.197 56.480 76.073 1.00 41.00 125 ASP A CA 1
ATOM 949 C C . ASP A 1 125 ? 10.886 55.418 75.214 1.00 48.13 125 ASP A C 1
ATOM 950 O O . ASP A 1 125 ? 11.270 55.718 74.071 1.00 45.47 125 ASP A O 1
ATOM 955 N N . PRO A 1 126 ? 10.960 54.164 75.657 1.00 75.24 126 PRO A N 1
ATOM 956 C CA . PRO A 1 126 ? 11.620 53.142 74.831 1.00 71.54 126 PRO A CA 1
ATOM 957 C C . PRO A 1 126 ? 10.914 52.916 73.513 1.00 58.98 126 PRO A C 1
ATOM 958 O O . PRO A 1 126 ? 11.571 52.582 72.522 1.00 56.93 126 PRO A O 1
ATOM 962 N N . TYR A 1 127 ? 9.596 53.121 73.473 1.00 65.85 127 TYR A N 1
ATOM 963 C CA . TYR A 1 127 ? 8.827 52.914 72.247 1.00 62.57 127 TYR A CA 1
ATOM 964 C C . TYR A 1 127 ? 9.214 53.911 71.174 1.00 57.41 127 TYR A C 1
ATOM 965 O O . TYR A 1 127 ? 9.315 53.553 69.997 1.00 59.14 127 TYR A O 1
ATOM 974 N N . ARG A 1 128 ? 9.411 55.176 71.548 1.00 62.29 128 ARG A N 1
ATOM 975 C CA . ARG A 1 128 ? 9.783 56.151 70.533 1.00 63.30 128 ARG A CA 1
ATOM 976 C C . ARG A 1 128 ? 11.187 55.890 69.998 1.00 54.49 128 ARG A C 1
ATOM 977 O O . ARG A 1 128 ? 11.413 55.963 68.787 1.00 56.21 128 ARG A O 1
ATOM 985 N N . ARG A 1 129 ? 12.137 55.574 70.879 1.00 55.07 129 ARG A N 1
ATOM 986 C CA . ARG A 1 129 ? 13.467 55.187 70.418 1.00 58.41 129 ARG A CA 1
ATOM 987 C C . ARG A 1 129 ? 13.389 53.979 69.497 1.00 56.85 129 ARG A C 1
ATOM 988 O O . ARG A 1 129 ? 13.964 53.973 68.403 1.00 54.21 129 ARG A O 1
ATOM 996 N N . SER A 1 130 ? 12.655 52.950 69.916 1.00 58.61 130 SER A N 1
ATOM 997 C CA . SER A 1 130 ? 12.515 51.767 69.079 1.00 53.06 130 SER A CA 1
ATOM 998 C C . SER A 1 130 ? 11.987 52.132 67.696 1.00 49.00 130 SER A C 1
ATOM 999 O O . SER A 1 130 ? 12.518 51.681 66.675 1.00 53.32 130 SER A O 1
ATOM 1002 N N . SER A 1 131 ? 10.928 52.942 67.651 1.00 64.65 131 SER A N 1
ATOM 1003 C CA . SER A 1 131 ? 10.347 53.370 66.381 1.00 63.23 131 SER A CA 1
ATOM 1004 C C . SER A 1 131 ? 11.381 54.075 65.513 1.00 60.25 131 SER A C 1
ATOM 1005 O O . SER A 1 131 ? 11.435 53.860 64.295 1.00 55.06 131 SER A O 1
ATOM 1008 N N . GLU A 1 132 ? 12.185 54.947 66.121 1.00 69.15 132 GLU A N 1
ATOM 1009 C CA . GLU A 1 132 ? 13.259 55.605 65.388 1.00 70.46 132 GLU A CA 1
ATOM 1010 C C . GLU A 1 132 ? 14.192 54.582 64.766 1.00 65.59 132 GLU A C 1
ATOM 1011 O O . GLU A 1 132 ? 14.576 54.711 63.600 1.00 56.84 132 GLU A O 1
ATOM 1017 N N . PHE A 1 133 ? 14.515 53.521 65.502 1.00 60.62 133 PHE A N 1
ATOM 1018 C CA . PHE A 1 133 ? 15.524 52.603 64.994 1.00 55.50 133 PHE A CA 1
ATOM 1019 C C . PHE A 1 133 ? 14.972 51.741 63.859 1.00 52.02 133 PHE A C 1
ATOM 1020 O O . PHE A 1 133 ? 15.677 51.480 62.879 1.00 52.47 133 PHE A O 1
ATOM 1028 N N . PHE A 1 134 ? 13.696 51.343 63.944 1.00 57.51 134 PHE A N 1
ATOM 1029 C CA . PHE A 1 134 ? 13.088 50.623 62.831 1.00 54.92 134 PHE A CA 1
ATOM 1030 C C . PHE A 1 134 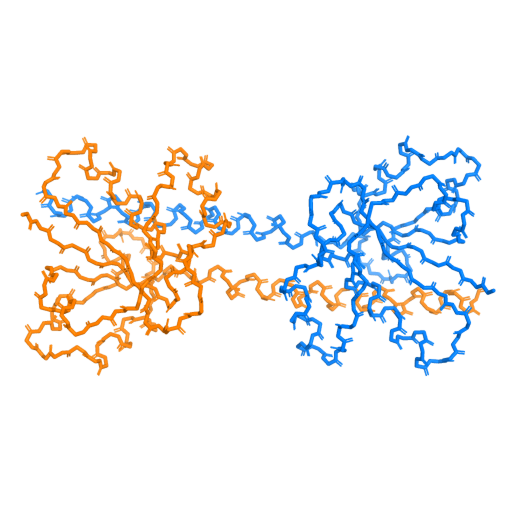? 13.044 51.490 61.580 1.00 55.69 134 PHE A C 1
ATOM 1031 O O . PHE A 1 134 ? 13.270 50.996 60.467 1.00 56.11 134 PHE A O 1
ATOM 1039 N N . GLN A 1 135 ? 12.773 52.792 61.739 1.00 54.61 135 GLN A N 1
ATOM 1040 C CA . GLN A 1 135 ? 12.823 53.681 60.576 1.00 56.93 135 GLN A CA 1
ATOM 1041 C C . GLN A 1 135 ? 14.219 53.726 59.968 1.00 56.38 135 GLN A C 1
ATOM 1042 O O . GLN A 1 135 ? 14.376 53.612 58.743 1.00 55.13 135 GLN A O 1
ATOM 1048 N N . ARG A 1 136 ? 15.252 53.858 60.802 1.00 56.99 136 ARG A N 1
ATOM 1049 C CA . ARG A 1 136 ? 16.582 53.890 60.212 1.00 64.74 136 ARG A CA 1
ATOM 1050 C C . ARG A 1 136 ? 16.933 52.501 59.694 1.00 59.56 136 ARG A C 1
ATOM 1051 O O . ARG A 1 136 ? 17.650 52.388 58.709 1.00 49.88 136 ARG A O 1
ATOM 1059 N N . THR A 1 137 ? 16.396 51.429 60.301 1.00 60.32 137 THR A N 1
ATOM 1060 C CA . THR A 1 137 ? 16.649 50.107 59.732 1.00 59.04 137 THR A CA 1
ATOM 1061 C C . THR A 1 137 ? 16.055 50.004 58.335 1.00 59.34 137 THR A C 1
ATOM 1062 O O . THR A 1 137 ? 16.717 49.527 57.403 1.00 57.00 137 THR A O 1
ATOM 1066 N N . ALA A 1 138 ? 14.819 50.481 58.169 1.00 57.45 138 ALA A N 1
ATOM 1067 C CA . ALA A 1 138 ? 14.187 50.477 56.855 1.00 52.90 138 ALA A CA 1
ATOM 1068 C C . ALA A 1 138 ? 15.013 51.254 55.835 1.00 49.17 138 ALA A C 1
ATOM 1069 O O . ALA A 1 138 ? 15.188 50.794 54.705 1.00 52.88 138 ALA A O 1
ATOM 1071 N N . LEU A 1 139 ? 15.533 52.432 56.207 1.00 49.28 139 LEU A N 1
ATOM 1072 C CA . LEU A 1 139 ? 16.300 53.212 55.233 1.00 52.91 139 LEU A CA 1
ATOM 1073 C C . LEU A 1 139 ? 17.545 52.462 54.789 1.00 55.81 139 LEU A C 1
ATOM 1074 O O . LEU A 1 139 ? 17.909 52.496 53.604 1.00 56.04 139 LEU A O 1
ATOM 1079 N N . LEU A 1 140 ? 18.239 51.811 55.728 1.00 51.67 140 LEU A N 1
ATOM 1080 C CA . LEU A 1 140 ? 19.409 51.032 55.333 1.00 50.56 140 LEU A CA 1
ATOM 1081 C C . LEU A 1 140 ? 19.008 49.892 54.404 1.00 49.81 140 LEU A C 1
ATOM 1082 O O . LEU A 1 140 ? 19.683 49.623 53.411 1.00 55.48 140 LEU A O 1
ATOM 1087 N N . ILE A 1 141 ? 17.883 49.239 54.688 1.00 54.28 141 ILE A N 1
ATOM 1088 C CA . ILE A 1 141 ? 17.415 48.162 53.819 1.00 51.43 141 ILE A CA 1
ATOM 1089 C C . ILE A 1 141 ? 17.037 48.699 52.442 1.00 45.02 141 ILE A C 1
ATOM 1090 O O . ILE A 1 141 ? 17.393 48.109 51.413 1.00 47.88 141 ILE A O 1
ATOM 1095 N N . GLU A 1 142 ? 16.359 49.850 52.395 1.00 47.43 142 GLU A N 1
ATOM 1096 C CA . GLU A 1 142 ? 15.944 50.422 51.117 1.00 53.68 142 GLU A CA 1
ATOM 1097 C C . GLU A 1 142 ? 17.144 50.706 50.218 1.00 58.29 142 GLU A C 1
ATOM 1098 O O . GLU A 1 142 ? 17.130 50.378 49.026 1.00 51.58 142 GLU A O 1
ATOM 1104 N N . SER A 1 143 ? 18.188 51.336 50.771 1.00 59.66 143 SER A N 1
ATOM 1105 C CA . SER A 1 143 ? 19.388 51.605 49.985 1.00 64.24 143 SER A CA 1
ATOM 1106 C C . SER A 1 143 ? 20.014 50.306 49.496 1.00 67.92 143 SER A C 1
ATOM 1107 O O . SER A 1 143 ? 20.475 50.221 48.349 1.00 66.48 143 SER A O 1
ATOM 1110 N N . GLY A 1 144 ? 20.030 49.276 50.347 1.00 67.47 144 GLY A N 1
ATOM 1111 C CA . GLY A 1 144 ? 20.498 47.982 49.883 1.00 62.22 144 GLY A CA 1
ATOM 1112 C C . GLY A 1 144 ? 19.647 47.470 48.737 1.00 60.21 144 GLY A C 1
ATOM 1113 O O . GLY A 1 144 ? 20.170 47.026 47.711 1.00 64.75 144 GLY A O 1
ATOM 1114 N N . ALA A 1 145 ? 18.323 47.579 48.874 1.00 51.78 145 ALA A N 1
ATOM 1115 C CA . ALA A 1 145 ? 17.424 47.089 47.834 1.00 51.48 145 ALA A CA 1
ATOM 1116 C C . ALA A 1 145 ? 17.674 47.780 46.499 1.00 58.74 145 ALA A C 1
ATOM 1117 O O . ALA A 1 145 ? 17.659 47.128 45.450 1.00 57.25 145 ALA A O 1
ATOM 1119 N N . VAL A 1 146 ? 17.880 49.100 46.514 1.00 61.10 146 VAL A N 1
ATOM 1120 C CA . VAL A 1 146 ? 18.091 49.826 45.265 1.00 66.49 146 VAL A CA 1
ATOM 1121 C C . VAL A 1 146 ? 19.306 49.276 44.527 1.00 70.45 146 VAL A C 1
ATOM 1122 O O . VAL A 1 146 ? 19.261 49.051 43.312 1.00 72.05 146 VAL A O 1
ATOM 1126 N N . ALA A 1 147 ? 20.400 49.027 45.254 1.00 72.57 147 ALA A N 1
ATOM 1127 C CA . ALA A 1 147 ? 21.605 48.484 44.630 1.00 74.53 147 ALA A CA 1
ATOM 1128 C C . ALA A 1 147 ? 21.344 47.110 44.031 1.00 77.18 147 ALA A C 1
ATOM 1129 O O . ALA A 1 147 ? 21.768 46.822 42.907 1.00 83.76 147 ALA A O 1
ATOM 1131 N N . LEU A 1 148 ? 20.642 46.249 44.767 1.00 76.61 148 LEU A N 1
ATOM 1132 C CA . LEU A 1 148 ? 20.315 44.925 44.252 1.00 75.86 148 LEU A CA 1
ATOM 1133 C C . LEU A 1 148 ? 19.509 45.016 42.967 1.00 81.19 148 LEU A C 1
ATOM 1134 O O . LEU A 1 148 ? 19.759 44.272 42.013 1.00 83.96 148 LEU A O 1
ATOM 1139 N N . VAL A 1 149 ? 18.532 45.919 42.923 1.00 79.54 149 VAL A N 1
ATOM 1140 C CA . VAL A 1 149 ? 17.714 46.040 41.724 1.00 84.81 149 VAL A CA 1
ATOM 1141 C C . VAL A 1 149 ? 18.576 46.441 40.528 1.00 86.84 149 VAL A C 1
ATOM 1142 O O . VAL A 1 149 ? 18.399 45.928 39.415 1.00 89.58 149 VAL A O 1
ATOM 1146 N N . ASP A 1 150 ? 19.564 47.311 40.754 1.00 84.52 150 ASP A N 1
ATOM 1147 C CA . ASP A 1 150 ? 20.434 47.758 39.669 1.00 88.09 150 ASP A CA 1
ATOM 1148 C C . ASP A 1 150 ? 21.239 46.602 39.079 1.00 89.75 150 ASP A C 1
ATOM 1149 O O . ASP A 1 150 ? 21.186 46.349 37.871 1.00 95.68 150 ASP A O 1
ATOM 1154 N N . SER A 1 151 ? 21.980 45.875 39.921 1.00 87.73 151 SER A N 1
ATOM 1155 C CA . SER A 1 151 ? 22.831 44.797 39.418 1.00 86.19 151 SER A CA 1
ATOM 1156 C C . SER A 1 151 ? 22.031 43.791 38.599 1.00 90.90 151 SER A C 1
ATOM 1157 O O . SER A 1 151 ? 22.538 43.230 37.624 1.00 94.86 151 SER A O 1
ATOM 1160 N N . TRP A 1 152 ? 20.782 43.538 38.988 1.00 94.05 152 TRP A N 1
ATOM 1161 C CA . TRP A 1 152 ? 19.964 42.596 38.234 1.00 98.18 152 TRP A CA 1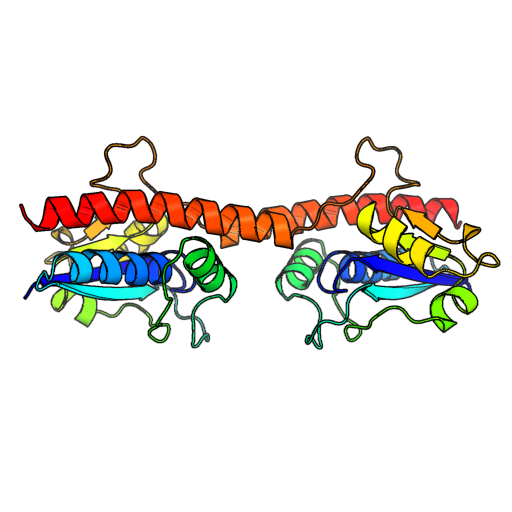
ATOM 1162 C C . TRP A 1 152 ? 19.651 43.114 36.835 1.00 96.90 152 TRP A C 1
ATOM 1163 O O . TRP A 1 152 ? 19.675 42.351 35.864 1.00 97.76 152 TRP A O 1
ATOM 1174 N N . GLN A 1 153 ? 19.346 44.399 36.708 1.00 94.56 153 GLN A N 1
ATOM 1175 C CA . GLN A 1 153 ? 19.055 44.984 35.401 1.00 100.67 153 GLN A CA 1
ATOM 1176 C C . GLN A 1 153 ? 20.347 45.415 34.696 1.00 97.15 153 GLN A C 1
ATOM 1177 O O . GLN A 1 153 ? 20.886 44.687 33.859 1.00 91.27 153 GLN A O 1
ATOM 1183 N N . GLY B 1 5 ? 10.372 33.427 35.816 1.00 111.76 5 GLY B N 1
ATOM 1184 C CA . GLY B 1 5 ? 11.264 34.522 36.150 1.00 107.32 5 GLY B CA 1
ATOM 1185 C C . GLY B 1 5 ? 12.310 34.199 37.200 1.00 102.90 5 GLY B C 1
ATOM 1186 O O . GLY B 1 5 ? 12.456 33.051 37.621 1.00 105.53 5 GLY B O 1
ATOM 1187 N N . LEU B 1 6 ? 13.016 35.231 37.650 1.00 97.02 6 LEU B N 1
ATOM 1188 C CA . LEU B 1 6 ? 14.043 35.075 38.669 1.00 89.92 6 LEU B CA 1
ATOM 1189 C C . LEU B 1 6 ? 13.414 34.948 40.053 1.00 83.42 6 LEU B C 1
ATOM 1190 O O . LEU B 1 6 ? 12.350 35.511 40.331 1.00 83.13 6 LEU B O 1
ATOM 1195 N N . SER B 1 7 ? 14.092 34.208 40.929 1.00 73.45 7 SER B N 1
ATOM 1196 C CA . SER B 1 7 ? 13.607 33.941 42.274 1.00 69.29 7 SER B CA 1
ATOM 1197 C C . SER B 1 7 ? 14.660 34.383 43.284 1.00 70.23 7 SER B C 1
ATOM 1198 O O . SER B 1 7 ? 15.824 33.972 43.203 1.00 58.86 7 SER B O 1
ATOM 1201 N N . VAL B 1 8 ? 14.253 35.248 44.213 1.00 60.67 8 VAL B N 1
ATOM 1202 C CA . VAL B 1 8 ? 15.145 35.830 45.207 1.00 60.31 8 VAL B CA 1
ATOM 1203 C C . VAL B 1 8 ? 14.557 35.554 46.584 1.00 55.63 8 VAL B C 1
ATOM 1204 O O . VAL B 1 8 ? 13.366 35.788 46.813 1.00 56.72 8 VAL B O 1
ATOM 1208 N N . LEU B 1 9 ? 15.386 35.080 47.503 1.00 56.93 9 LEU B N 1
ATOM 1209 C CA . LEU B 1 9 ? 14.974 34.882 48.883 1.00 55.46 9 LEU B CA 1
ATOM 1210 C C . LEU B 1 9 ? 15.825 35.761 49.799 1.00 56.23 9 LEU B C 1
ATOM 1211 O O . LEU B 1 9 ? 17.039 35.875 49.602 1.00 59.03 9 LEU B O 1
ATOM 1216 N N . VAL B 1 10 ? 15.188 36.405 50.782 1.00 57.56 10 VAL B N 1
ATOM 1217 C CA . VAL B 1 10 ? 15.871 37.239 51.775 1.00 57.81 10 VAL B CA 1
ATOM 1218 C C . VAL B 1 10 ? 15.627 36.650 53.164 1.00 56.99 10 VAL B C 1
ATOM 1219 O O . VAL B 1 10 ? 14.505 36.246 53.492 1.00 52.76 10 VAL B O 1
ATOM 1223 N N . VAL B 1 11 ? 16.672 36.617 53.990 1.00 56.61 11 VAL B N 1
ATOM 1224 C CA . VAL B 1 11 ? 16.665 35.831 55.216 1.00 56.97 11 VAL B CA 1
ATOM 1225 C C . VAL B 1 11 ? 17.258 36.645 56.351 1.00 60.61 11 VAL B C 1
ATOM 1226 O O . VAL B 1 11 ? 18.360 37.193 56.226 1.00 65.34 11 VAL B O 1
ATOM 1230 N N . CYS B 1 12 ? 16.523 36.737 57.451 1.00 56.32 12 CYS B N 1
ATOM 1231 C CA . CYS B 1 12 ? 17.083 37.218 58.708 1.00 58.53 12 CYS B CA 1
ATOM 1232 C C . CYS B 1 12 ? 16.900 36.133 59.771 1.00 58.92 12 CYS B C 1
ATOM 1233 O O . CYS B 1 12 ? 16.655 34.991 59.394 1.00 60.54 12 CYS B O 1
ATOM 1236 N N . THR B 1 13 ? 17.042 36.424 61.070 1.00 58.06 13 THR B N 1
ATOM 1237 C CA . THR B 1 13 ? 16.950 35.351 62.063 1.00 59.89 13 THR B CA 1
ATOM 1238 C C . THR B 1 13 ? 15.524 34.805 62.221 1.00 56.19 13 THR B C 1
ATOM 1239 O O . THR B 1 13 ? 15.320 33.591 62.138 1.00 61.28 13 THR B O 1
ATOM 1243 N N . GLY B 1 14 ? 14.530 35.663 62.492 1.00 53.48 14 GLY B N 1
ATOM 1244 C CA . GLY B 1 14 ? 13.180 35.197 62.796 1.00 52.04 14 GLY B CA 1
ATOM 1245 C C . GLY B 1 14 ? 12.113 35.445 61.735 1.00 55.05 14 GLY B C 1
ATOM 1246 O O . GLY B 1 14 ? 10.945 35.105 61.933 1.00 52.31 14 GLY B O 1
ATOM 1247 N N . ASN B 1 15 ? 12.504 36.053 60.612 1.00 48.56 15 ASN B N 1
ATOM 1248 C CA . ASN B 1 15 ? 11.586 36.473 59.558 1.00 48.24 15 ASN B CA 1
ATOM 1249 C C . ASN B 1 15 ? 10.526 37.419 60.107 1.00 49.63 15 ASN B C 1
ATOM 1250 O O . ASN B 1 15 ? 9.388 37.419 59.640 1.00 45.84 15 ASN B O 1
ATOM 1255 N N . LEU B 1 16 ? 10.875 38.220 61.117 1.00 46.42 16 LEU B N 1
ATOM 1256 C CA . LEU B 1 16 ? 9.905 39.108 61.743 1.00 51.76 16 LEU B CA 1
ATOM 1257 C C . LEU B 1 16 ? 10.056 40.576 61.363 1.00 53.97 16 LEU B C 1
ATOM 1258 O O . LEU B 1 16 ? 9.059 41.307 61.388 1.00 47.58 16 LEU B O 1
ATOM 1263 N N . CYS B 1 17 ? 11.269 41.039 61.050 1.00 50.77 17 CYS B N 1
ATOM 1264 C CA . CYS B 1 17 ? 11.496 42.465 60.849 1.00 53.52 17 CYS B CA 1
ATOM 1265 C C . CYS B 1 17 ? 12.261 42.731 59.550 1.00 56.05 17 CYS B C 1
ATOM 1266 O O . CYS B 1 17 ? 11.670 43.170 58.547 1.00 47.36 17 CYS B O 1
ATOM 1269 N N . ARG B 1 18 ? 13.572 42.456 59.582 1.00 41.85 18 ARG B N 1
ATOM 1270 C CA . ARG B 1 18 ? 14.485 42.818 58.505 1.00 49.58 18 ARG B CA 1
ATOM 1271 C C . ARG B 1 18 ? 14.113 42.149 57.180 1.00 49.77 18 ARG B C 1
ATOM 1272 O O . ARG B 1 18 ? 13.929 42.829 56.162 1.00 53.04 18 ARG B O 1
ATOM 1280 N N . SER B 1 19 ? 14.041 40.811 57.156 1.00 40.28 19 SER B N 1
ATOM 1281 C CA . SER B 1 19 ? 13.820 40.183 55.851 1.00 47.87 19 SER B CA 1
ATOM 1282 C C . SER B 1 19 ? 12.420 40.501 55.301 1.00 48.26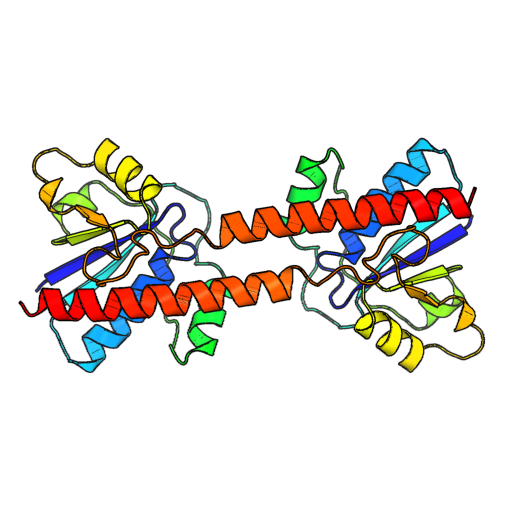 19 SER B C 1
ATOM 1283 O O . SER B 1 19 ? 12.300 40.737 54.091 1.00 49.82 19 SER B O 1
ATOM 1286 N N . PRO B 1 20 ? 11.349 40.550 56.119 1.00 40.77 20 PRO B N 1
ATOM 1287 C CA . PRO B 1 20 ? 10.048 40.972 55.552 1.00 41.37 20 PRO B CA 1
ATOM 1288 C C . PRO B 1 20 ? 10.072 42.399 55.037 1.00 42.34 20 PRO B C 1
ATOM 1289 O O . PRO B 1 20 ? 9.452 42.702 54.003 1.00 42.37 20 PRO B O 1
ATOM 1293 N N . MET B 1 21 ? 10.800 43.286 55.719 1.00 38.36 21 MET B N 1
ATOM 1294 C CA . MET B 1 21 ? 10.980 44.637 55.193 1.00 40.74 21 MET B CA 1
ATOM 1295 C C . MET B 1 21 ? 11.634 44.623 53.813 1.00 43.52 21 MET B C 1
ATOM 1296 O O . MET B 1 21 ? 11.187 45.317 52.895 1.00 43.38 21 MET B O 1
ATOM 1301 N N . ALA B 1 22 ? 12.695 43.826 53.648 1.00 40.84 22 ALA B N 1
ATOM 1302 C CA . ALA B 1 22 ? 13.373 43.763 52.359 1.00 45.45 22 ALA B CA 1
ATOM 1303 C C . ALA B 1 22 ? 12.462 43.198 51.278 1.00 43.93 22 ALA B C 1
ATOM 1304 O O . ALA B 1 22 ? 12.470 43.676 50.140 1.00 40.67 22 ALA B O 1
ATOM 1306 N N . GLU B 1 23 ? 11.674 42.175 51.615 1.00 40.49 23 GLU B N 1
ATOM 1307 C CA . GLU B 1 23 ? 10.759 41.580 50.637 1.00 46.69 23 GLU B CA 1
ATOM 1308 C C . GLU B 1 23 ? 9.789 42.621 50.099 1.00 45.02 23 GLU B C 1
ATOM 1309 O O . GLU B 1 23 ? 9.628 42.774 48.882 1.00 47.46 23 GLU B O 1
ATOM 1315 N N . ILE B 1 24 ? 9.167 43.376 51.004 1.00 43.90 24 ILE B N 1
ATOM 1316 C CA . ILE B 1 24 ? 8.176 44.362 50.603 1.00 39.49 24 ILE B CA 1
ATOM 1317 C C . ILE B 1 24 ? 8.823 45.452 49.777 1.00 45.87 24 ILE B C 1
ATOM 1318 O O . ILE B 1 24 ? 8.288 45.867 48.736 1.00 41.61 24 ILE B O 1
ATOM 1323 N N . ILE B 1 25 ? 10.002 45.909 50.205 1.00 47.95 25 ILE B N 1
ATOM 1324 C CA . ILE B 1 25 ? 10.689 46.981 49.489 1.00 40.89 25 ILE B CA 1
ATOM 1325 C C . ILE B 1 25 ? 11.186 46.494 48.132 1.00 42.65 25 ILE B C 1
ATOM 1326 O O . ILE B 1 25 ? 11.003 47.175 47.117 1.00 50.05 25 ILE B O 1
ATOM 1331 N N . LEU B 1 26 ? 11.793 45.301 48.087 1.00 42.81 26 LEU B N 1
ATOM 1332 C CA . LEU B 1 26 ? 12.231 44.751 46.808 1.00 59.02 26 LEU B CA 1
ATOM 1333 C C . LEU B 1 26 ? 11.056 44.586 45.855 1.00 56.55 26 LEU B C 1
ATOM 1334 O O . LEU B 1 26 ? 11.112 45.030 44.703 1.00 62.14 26 LEU B O 1
ATOM 1339 N N . ARG B 1 27 ? 9.967 43.977 46.335 1.00 52.67 27 ARG B N 1
ATOM 1340 C CA . ARG B 1 27 ? 8.811 43.745 45.475 1.00 52.50 27 ARG B CA 1
ATOM 1341 C C . ARG B 1 27 ? 8.350 45.038 44.812 1.00 54.94 27 ARG B C 1
ATOM 1342 O O . ARG B 1 27 ? 8.107 45.076 43.600 1.00 60.42 27 ARG B O 1
ATOM 1350 N N . ASP B 1 28 ? 8.287 46.116 45.584 1.00 55.14 28 ASP B N 1
ATOM 1351 C CA . ASP B 1 28 ? 7.847 47.408 45.070 1.00 51.45 28 ASP B CA 1
ATOM 1352 C C . ASP B 1 28 ? 8.799 47.934 44.002 1.00 61.19 28 ASP B C 1
ATOM 1353 O O . ASP B 1 28 ? 8.371 48.375 42.922 1.00 57.57 28 ASP B O 1
ATOM 1358 N N . LYS B 1 29 ? 10.102 47.902 44.287 1.00 61.60 29 LYS B N 1
ATOM 1359 C CA . LYS B 1 29 ? 11.048 48.437 43.317 1.00 61.32 29 LYS B CA 1
ATOM 1360 C C . LYS B 1 29 ? 11.085 47.570 42.075 1.00 66.50 29 LYS B C 1
ATOM 1361 O O . LYS B 1 29 ? 11.277 48.081 40.963 1.00 71.09 29 LYS B O 1
ATOM 1367 N N . ILE B 1 30 ? 10.868 46.266 42.235 1.00 61.78 30 ILE B N 1
ATOM 1368 C CA . ILE B 1 30 ? 10.761 45.405 41.066 1.00 58.67 30 ILE B CA 1
ATOM 1369 C C . ILE B 1 30 ? 9.568 45.831 40.225 1.00 61.97 30 ILE B C 1
ATOM 1370 O O . ILE B 1 30 ? 9.662 45.960 38.997 1.00 60.78 30 ILE B O 1
ATOM 1375 N N . ARG B 1 31 ? 8.451 46.138 40.880 1.00 58.92 31 ARG B N 1
ATOM 1376 C CA . ARG B 1 31 ? 7.259 46.488 40.127 1.00 66.42 31 ARG B CA 1
ATOM 1377 C C . ARG B 1 31 ? 7.401 47.856 39.471 1.00 69.51 31 ARG B C 1
ATOM 1378 O O . ARG B 1 31 ? 6.868 48.067 38.377 1.00 76.37 31 ARG B O 1
ATOM 1386 N N . GLN B 1 32 ? 8.156 48.774 40.092 1.00 63.62 32 GLN B N 1
ATOM 1387 C CA . GLN B 1 32 ? 8.424 50.062 39.464 1.00 71.23 32 GLN B CA 1
ATOM 1388 C C . GLN B 1 32 ? 9.255 49.894 38.197 1.00 77.46 32 GLN B C 1
ATOM 1389 O O . GLN B 1 32 ? 9.005 50.575 37.196 1.00 77.64 32 GLN B O 1
ATOM 1395 N N . LYS B 1 33 ? 10.198 48.947 38.197 1.00 76.51 33 LYS B N 1
ATOM 1396 C CA . LYS B 1 33 ? 11.077 48.729 37.058 1.00 83.27 33 LYS B CA 1
ATOM 1397 C C . LYS B 1 33 ? 10.558 47.643 36.130 1.00 83.21 33 LYS B C 1
ATOM 1398 O O . LYS B 1 33 ? 11.260 47.262 35.190 1.00 87.62 33 LYS B O 1
ATOM 1404 N N . ARG B 1 34 ? 9.349 47.143 36.387 1.00 80.46 34 ARG B N 1
ATOM 1405 C CA . ARG B 1 34 ? 8.712 46.076 35.616 1.00 78.48 34 ARG B CA 1
ATOM 1406 C C . ARG B 1 34 ? 9.686 44.943 35.300 1.00 80.30 34 ARG B C 1
ATOM 1407 O O . ARG B 1 34 ? 9.808 44.493 34.158 1.00 84.20 34 ARG B O 1
ATOM 1415 N N . LEU B 1 35 ? 10.411 44.492 36.321 1.00 74.00 35 LEU B N 1
ATOM 1416 C CA . LEU B 1 35 ? 11.267 43.321 36.152 1.00 76.91 35 LEU B CA 1
ATOM 1417 C C . LEU B 1 35 ? 10.520 42.042 36.505 1.00 77.29 35 LEU B C 1
ATOM 1418 O O . LEU B 1 35 ? 9.643 42.024 37.377 1.00 74.71 35 LEU B O 1
ATOM 1423 N N . ASN B 1 36 ? 10.904 40.953 35.847 1.00 85.95 36 ASN B N 1
ATOM 1424 C CA . ASN B 1 36 ? 10.278 39.657 36.088 1.00 84.67 36 ASN B CA 1
ATOM 1425 C C . ASN B 1 36 ? 11.098 38.874 37.113 1.00 78.10 36 ASN B C 1
ATOM 1426 O O . ASN B 1 36 ? 11.768 37.880 36.819 1.00 78.45 36 ASN B O 1
ATOM 1431 N N . ILE B 1 37 ? 11.038 39.364 38.345 1.00 70.43 37 ILE B N 1
ATOM 1432 C CA . ILE B 1 37 ? 11.723 38.756 39.478 1.00 69.49 37 ILE B CA 1
ATOM 1433 C C . ILE B 1 37 ? 10.727 38.649 40.623 1.00 63.71 37 ILE B C 1
ATOM 1434 O O . ILE B 1 37 ? 10.091 39.645 40.983 1.00 59.11 37 ILE B O 1
ATOM 1439 N N . GLN B 1 38 ? 10.615 37.466 41.219 1.00 62.94 38 GLN B N 1
ATOM 1440 C CA . GLN B 1 38 ? 9.798 37.349 42.415 1.00 62.86 38 GLN B CA 1
ATOM 1441 C C . GLN B 1 38 ? 10.696 37.193 43.637 1.00 62.30 38 GLN B C 1
ATOM 1442 O O . GLN B 1 38 ? 11.857 36.772 43.546 1.00 62.05 38 GLN B O 1
ATOM 1448 N N . VAL B 1 39 ? 10.153 37.589 44.784 1.00 50.92 39 VAL B N 1
ATOM 1449 C CA . VAL B 1 39 ? 10.934 37.675 46.004 1.00 59.01 39 VAL B CA 1
ATOM 1450 C C . VAL B 1 39 ? 10.111 37.126 47.160 1.00 53.89 39 VAL B C 1
ATOM 1451 O O . VAL B 1 39 ? 8.905 37.359 47.243 1.00 53.61 39 VAL B O 1
ATOM 1455 N N . ARG B 1 40 ? 10.767 36.389 48.050 1.00 54.66 40 ARG B N 1
ATOM 1456 C CA . ARG B 1 40 ? 10.193 35.976 49.325 1.00 51.75 40 ARG B CA 1
ATOM 1457 C C . ARG B 1 40 ? 11.234 36.185 50.415 1.00 46.51 40 ARG B C 1
ATOM 1458 O O . ARG B 1 40 ? 12.381 36.578 50.159 1.00 46.63 40 ARG B O 1
ATOM 1466 N N . SER B 1 41 ? 10.818 35.903 51.640 1.00 42.63 41 SER B N 1
ATOM 1467 C CA . SER B 1 41 ? 11.654 36.059 52.811 1.00 45.67 41 SER B CA 1
ATOM 1468 C C . SER B 1 41 ? 11.431 34.869 53.735 1.00 46.19 41 SER B C 1
ATOM 1469 O O . SER B 1 41 ? 10.418 34.168 53.652 1.00 48.80 41 SER B O 1
ATOM 1472 N N . ALA B 1 42 ? 12.399 34.648 54.622 1.00 47.33 42 ALA B N 1
ATOM 1473 C CA . ALA B 1 42 ? 12.356 33.521 55.547 1.00 49.85 42 ALA B CA 1
ATOM 1474 C C . ALA B 1 42 ? 13.339 33.786 56.680 1.00 52.58 42 ALA B C 1
ATOM 1475 O O . ALA B 1 42 ? 14.237 34.628 56.564 1.00 49.57 42 ALA B O 1
ATOM 1477 N N . GLY B 1 43 ? 13.175 33.040 57.769 1.00 54.67 43 GLY B N 1
ATOM 1478 C CA . GLY B 1 43 ? 14.045 33.149 58.928 1.00 55.88 43 GLY B CA 1
ATOM 1479 C C . GLY B 1 43 ? 14.843 31.870 59.108 1.00 59.87 43 GLY B C 1
ATOM 1480 O O . GLY B 1 43 ? 14.435 30.799 58.648 1.00 61.38 43 GLY B O 1
ATOM 1481 N N . THR B 1 44 ? 16.023 31.990 59.722 1.00 62.77 44 THR B N 1
ATOM 1482 C CA . THR B 1 44 ? 16.785 30.784 60.013 1.00 64.62 44 THR B CA 1
ATOM 1483 C C . THR B 1 44 ? 16.161 29.992 61.159 1.00 66.60 44 THR B C 1
ATOM 1484 O O . THR B 1 44 ? 16.293 28.767 61.197 1.00 72.83 44 THR B O 1
ATOM 1488 N N . LEU B 1 45 ? 15.464 30.651 62.082 1.00 66.34 45 LEU B N 1
ATOM 1489 C CA . LEU B 1 45 ? 14.992 30.006 63.303 1.00 73.68 45 LEU B CA 1
ATOM 1490 C C . LEU B 1 45 ? 13.469 29.945 63.331 1.00 77.92 45 LEU B C 1
ATOM 1491 O O . LEU B 1 45 ? 12.796 30.920 62.986 1.00 75.12 45 LEU B O 1
ATOM 1496 N N . LYS B 1 46 ? 12.935 28.782 63.712 1.00 88.46 46 LYS B N 1
ATOM 1497 C CA . LYS B 1 46 ? 11.499 28.567 63.863 1.00 97.10 46 LYS B CA 1
ATOM 1498 C C . LYS B 1 46 ? 10.957 29.438 64.987 1.00 102.41 46 LYS B C 1
ATOM 1499 O O . LYS B 1 46 ? 11.176 29.150 66.168 1.00 113.79 46 LYS B O 1
ATOM 1505 N N . THR B 1 47 ? 10.195 30.466 64.642 1.00 93.40 47 THR B N 1
ATOM 1506 C CA . THR B 1 47 ? 9.514 31.266 65.646 1.00 90.03 47 THR B CA 1
ATOM 1507 C C . THR B 1 47 ? 8.073 30.798 65.781 1.00 84.96 47 THR B C 1
ATOM 1508 O O . THR B 1 47 ? 7.560 30.037 64.958 1.00 83.57 47 THR B O 1
ATOM 1512 N N . GLY B 1 48 ? 7.431 31.232 66.852 1.00 83.37 48 GLY B N 1
ATOM 1513 C CA . GLY B 1 48 ? 6.050 30.838 66.978 1.00 84.65 48 GLY B CA 1
ATOM 1514 C C . GLY B 1 48 ? 5.090 31.733 66.238 1.00 82.33 48 GLY B C 1
ATOM 1515 O O . GLY B 1 48 ? 3.888 31.451 66.190 1.00 81.87 48 GLY B O 1
ATOM 1516 N N . LYS B 1 49 ? 5.603 32.791 65.618 1.00 81.83 49 LYS B N 1
ATOM 1517 C CA . LYS B 1 49 ? 4.757 33.862 65.128 1.00 77.50 49 LYS B CA 1
ATOM 1518 C C . LYS B 1 49 ? 4.189 33.518 63.756 1.00 70.96 49 LYS B C 1
ATOM 1519 O O . LYS B 1 49 ? 4.754 32.729 62.991 1.00 71.74 49 LYS B O 1
ATOM 1525 N N . THR B 1 50 ? 3.059 34.142 63.445 1.00 62.35 50 THR B N 1
ATOM 1526 C CA . THR B 1 50 ? 2.372 33.937 62.176 1.00 60.61 50 THR B CA 1
ATOM 1527 C C . THR B 1 50 ? 2.658 35.047 61.172 1.00 54.73 50 THR B C 1
ATOM 1528 O O . THR B 1 50 ? 2.918 34.759 60.000 1.00 50.43 50 THR B O 1
ATOM 1532 N N . MET B 1 51 ? 2.676 36.303 61.626 1.00 51.86 51 MET B N 1
ATOM 1533 C CA . MET B 1 51 ? 2.818 37.535 60.867 1.00 52.04 51 MET B CA 1
ATOM 1534 C C . MET B 1 51 ? 4.060 38.287 61.320 1.00 47.05 51 MET B C 1
ATOM 1535 O O . MET B 1 51 ? 4.495 38.135 62.461 1.00 53.54 51 MET B O 1
ATOM 1540 N N . PRO B 1 52 ? 4.622 39.128 60.464 1.00 47.96 52 PRO B N 1
ATOM 1541 C CA . PRO B 1 52 ? 5.784 39.942 60.855 1.00 47.17 52 PRO B CA 1
ATOM 1542 C C . PRO B 1 52 ? 5.433 40.964 61.931 1.00 50.85 52 PRO B C 1
ATOM 1543 O O . PRO B 1 52 ? 4.272 41.189 62.261 1.00 56.26 52 PRO B O 1
ATOM 1547 N N . ASP B 1 53 ? 6.478 41.581 62.485 1.00 54.20 53 ASP B N 1
ATOM 1548 C CA . ASP B 1 53 ? 6.318 42.528 63.586 1.00 51.64 53 ASP B CA 1
ATOM 1549 C C . ASP B 1 53 ? 5.561 43.768 63.134 1.00 44.14 53 ASP B C 1
ATOM 1550 O O . ASP B 1 53 ? 5.887 44.363 62.104 1.00 41.13 53 ASP B O 1
ATOM 1555 N N . ASP B 1 54 ? 4.590 44.189 63.955 1.00 45.37 54 ASP B N 1
ATOM 1556 C CA . ASP B 1 54 ? 3.822 45.401 63.673 1.00 57.18 54 ASP B CA 1
ATOM 1557 C C . ASP B 1 54 ? 4.719 46.621 63.512 1.00 55.33 54 ASP B C 1
ATOM 1558 O O . ASP B 1 54 ? 4.426 47.505 62.699 1.00 50.97 54 ASP B O 1
ATOM 1563 N N . LYS B 1 55 ? 5.807 46.706 64.282 1.00 63.71 55 LYS B N 1
ATOM 1564 C CA . LYS B 1 55 ? 6.635 47.901 64.177 1.00 65.31 55 LYS B CA 1
ATOM 1565 C C . LYS B 1 55 ? 7.444 47.908 62.888 1.00 59.23 55 LYS B C 1
ATOM 1566 O O . LYS B 1 55 ? 7.727 48.979 62.337 1.00 56.94 55 LYS B O 1
ATOM 1572 N N . ALA B 1 56 ? 7.777 46.732 62.360 1.00 52.81 56 ALA B N 1
ATOM 1573 C CA . ALA B 1 56 ? 8.344 46.684 61.021 1.00 49.10 56 ALA B CA 1
ATOM 1574 C C . ALA B 1 56 ? 7.344 47.200 60.003 1.00 48.96 56 ALA B C 1
ATOM 1575 O O . ALA B 1 56 ? 7.702 47.954 59.092 1.00 51.58 56 ALA B O 1
ATOM 1577 N N . LEU B 1 57 ? 6.082 46.800 60.138 1.00 47.73 57 LEU B N 1
ATOM 1578 C CA . LEU B 1 57 ? 5.098 47.182 59.129 1.00 52.49 57 LEU B CA 1
ATOM 1579 C C . LEU B 1 57 ? 4.823 48.681 59.167 1.00 51.00 57 LEU B C 1
ATOM 1580 O O . LEU B 1 57 ? 4.645 49.310 58.119 1.00 41.66 57 LEU B O 1
ATOM 1585 N N . GLN B 1 58 ? 4.795 49.269 60.362 1.00 40.43 58 GLN B N 1
ATOM 1586 C CA . GLN B 1 58 ? 4.503 50.699 60.455 1.00 52.70 58 GLN B CA 1
ATOM 1587 C C . GLN B 1 58 ? 5.642 51.529 59.880 1.00 52.30 58 GLN B C 1
ATOM 1588 O O . GLN B 1 58 ? 5.401 52.549 59.224 1.00 56.58 58 GLN B O 1
ATOM 1594 N N . ALA B 1 59 ? 6.888 51.100 60.094 1.00 47.39 59 ALA B N 1
ATOM 1595 C CA . ALA B 1 59 ? 8.003 51.816 59.489 1.00 48.95 59 ALA B CA 1
ATOM 1596 C C . ALA B 1 59 ? 7.921 51.765 57.959 1.00 47.25 59 ALA B C 1
ATOM 1597 O O . ALA B 1 59 ? 8.158 52.772 57.290 1.00 46.89 59 ALA B O 1
ATOM 1599 N N . LEU B 1 60 ? 7.488 50.638 57.391 1.00 44.91 60 LEU B N 1
ATOM 1600 C CA . LEU B 1 60 ? 7.307 50.595 55.939 1.00 42.02 60 LEU B CA 1
ATOM 1601 C C . LEU B 1 60 ? 6.229 51.573 55.488 1.00 44.04 60 LEU B C 1
ATOM 1602 O O . LEU B 1 60 ? 6.385 52.260 54.469 1.00 42.38 60 LEU B O 1
ATOM 1607 N N . GLN B 1 61 ? 5.117 51.638 56.224 1.00 41.55 61 GLN B N 1
ATOM 1608 C CA . GLN B 1 61 ? 4.078 52.594 55.876 1.00 48.33 61 GLN B CA 1
ATOM 1609 C C . GLN B 1 61 ? 4.596 54.025 55.965 1.00 51.02 61 GLN B C 1
ATOM 1610 O O . GLN B 1 61 ? 4.310 54.848 55.090 1.00 49.87 61 GLN B O 1
ATOM 1616 N N . ASP B 1 62 ? 5.376 54.337 57.003 1.00 48.79 62 ASP B N 1
ATOM 1617 C CA . ASP B 1 62 ? 5.877 55.698 57.146 1.00 50.46 62 ASP B CA 1
ATOM 1618 C C . ASP B 1 62 ? 6.642 56.139 55.908 1.00 52.48 62 ASP B C 1
ATOM 1619 O O . ASP B 1 62 ? 6.563 57.308 55.520 1.00 55.19 62 ASP B O 1
ATOM 1624 N N . TYR B 1 63 ? 7.305 55.205 55.224 1.00 47.07 63 TYR B N 1
ATOM 1625 C CA . TYR B 1 63 ? 8.085 55.523 54.035 1.00 53.94 63 TYR B CA 1
ATOM 1626 C C . TYR B 1 63 ? 7.324 55.257 52.742 1.00 40.79 63 TYR B C 1
ATOM 1627 O O . TYR B 1 63 ? 7.938 55.198 51.679 1.00 52.08 63 TYR B O 1
ATOM 1636 N N . GLY B 1 64 ? 6.002 55.106 52.813 1.00 43.36 64 GLY B N 1
ATOM 1637 C CA . GLY B 1 64 ? 5.185 54.993 51.621 1.00 47.41 64 GLY B CA 1
ATOM 1638 C C . GLY B 1 64 ? 5.064 53.609 51.015 1.00 53.71 64 GLY B C 1
ATOM 1639 O O . GLY B 1 64 ? 4.497 53.484 49.929 1.00 57.24 64 GLY B O 1
ATOM 1640 N N . TYR B 1 65 ? 5.563 52.566 51.669 1.00 49.17 65 TYR B N 1
ATOM 1641 C CA . TYR B 1 65 ? 5.336 51.202 51.201 1.00 47.65 65 TYR B CA 1
ATOM 1642 C C . TYR B 1 65 ? 4.040 50.621 51.757 1.00 49.54 65 TYR B C 1
ATOM 1643 O O . TYR B 1 65 ? 3.643 50.896 52.891 1.00 53.41 65 TYR B O 1
ATOM 1652 N N . HIS B 1 66 ? 3.385 49.807 50.941 1.00 48.30 66 HIS B N 1
ATOM 1653 C CA . HIS B 1 66 ? 2.176 49.123 51.366 1.00 51.55 66 HIS B CA 1
ATOM 1654 C C . HIS B 1 66 ? 2.538 47.730 51.858 1.00 51.78 66 HIS B C 1
ATOM 1655 O O . HIS B 1 66 ? 2.865 46.861 51.038 1.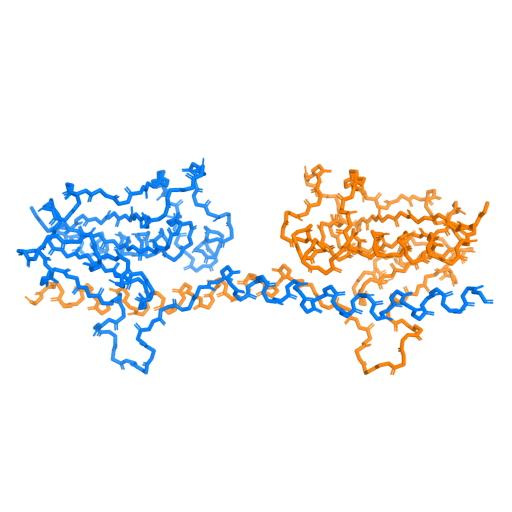00 52.98 66 HIS B O 1
ATOM 1662 N N . PRO B 1 67 ? 2.495 47.467 53.154 1.00 45.43 67 PRO B N 1
ATOM 1663 C CA . PRO B 1 67 ? 2.938 46.156 53.658 1.00 49.69 67 PRO B CA 1
ATOM 1664 C C . PRO B 1 67 ? 1.853 45.086 53.525 1.00 55.94 67 PRO B C 1
ATOM 1665 O O . PRO B 1 67 ? 1.140 44.725 54.469 1.00 60.68 67 PRO B O 1
ATOM 1669 N N . MET B 1 68 ? 1.737 44.496 52.333 1.00 47.91 68 MET B N 1
ATOM 1670 C CA . MET B 1 68 ? 0.914 43.301 52.181 1.00 51.73 68 MET B CA 1
ATOM 1671 C C . MET B 1 68 ? 1.863 42.121 52.287 1.00 46.65 68 MET B C 1
ATOM 1672 O O . MET B 1 68 ? 2.804 42.025 51.512 1.00 43.54 68 MET B O 1
ATOM 1677 N N . VAL B 1 69 ? 1.656 41.259 53.278 1.00 43.67 69 VAL B N 1
ATOM 1678 C CA . VAL B 1 69 ? 2.745 40.469 53.848 1.00 48.19 69 VAL B CA 1
ATOM 1679 C C . VAL B 1 69 ? 2.417 38.985 53.807 1.00 48.98 69 VAL B C 1
ATOM 1680 O O . VAL B 1 69 ? 1.286 38.562 54.087 1.00 49.41 69 VAL B O 1
ATOM 1684 N N . ASN B 1 70 ? 3.418 38.205 53.458 1.00 47.82 70 ASN B N 1
ATOM 1685 C CA . ASN B 1 70 ? 3.304 36.770 53.577 1.00 49.58 70 ASN B CA 1
ATOM 1686 C C . ASN B 1 70 ? 3.483 36.305 55.022 1.00 51.77 70 ASN B C 1
ATOM 1687 O O . ASN B 1 70 ? 4.095 36.997 55.838 1.00 40.17 70 ASN B O 1
ATOM 1692 N N . PRO B 1 71 ? 2.918 35.152 55.359 1.00 43.82 71 PRO B N 1
ATOM 1693 C CA . PRO B 1 71 ? 3.180 34.553 56.669 1.00 47.57 71 PRO B CA 1
ATOM 1694 C C . PRO B 1 71 ? 4.666 34.326 56.872 1.00 48.27 71 PRO B C 1
ATOM 1695 O O . PRO B 1 71 ? 5.422 34.129 55.921 1.00 47.17 71 PRO B O 1
ATOM 1699 N N . VAL B 1 72 ? 5.073 34.419 58.139 1.00 51.21 72 VAL B N 1
ATOM 1700 C CA . VAL B 1 72 ? 6.411 34.035 58.569 1.00 52.00 72 VAL B CA 1
ATOM 1701 C C . VAL B 1 72 ? 6.718 32.600 58.142 1.00 53.27 72 VAL B C 1
ATOM 1702 O O . VAL B 1 72 ? 5.885 31.698 58.299 1.00 50.49 72 VAL B O 1
ATOM 1706 N N . GLN B 1 73 ? 7.943 32.367 57.662 1.00 45.98 73 GLN B N 1
ATOM 1707 C CA . GLN B 1 73 ? 8.339 30.995 57.364 1.00 56.20 73 GLN B CA 1
ATOM 1708 C C . GLN B 1 73 ? 9.832 30.805 57.596 1.00 54.65 73 GLN B C 1
ATOM 1709 O O . GLN B 1 73 ? 10.630 31.734 57.432 1.00 56.10 73 GLN B O 1
ATOM 1715 N N . GLN B 1 74 ? 10.204 29.584 57.954 1.00 56.51 74 GLN B N 1
ATOM 1716 C CA . GLN B 1 74 ? 11.608 29.241 58.095 1.00 57.19 74 GLN B CA 1
ATOM 1717 C C . GLN B 1 74 ? 12.163 28.727 56.767 1.00 60.95 74 GLN B C 1
ATOM 1718 O O . GLN B 1 74 ? 11.443 28.153 55.945 1.00 60.46 74 GLN B O 1
ATOM 1724 N N . VAL B 1 75 ? 13.458 28.971 56.553 1.00 66.35 75 VAL B N 1
ATOM 1725 C CA . VAL B 1 75 ? 14.121 28.470 55.357 1.00 64.60 75 VAL B CA 1
ATOM 1726 C C . VAL B 1 75 ? 14.077 26.940 55.337 1.00 66.13 75 VAL B C 1
ATOM 1727 O O . VAL B 1 75 ? 14.081 26.275 56.384 1.00 65.93 75 VAL B O 1
ATOM 1731 N N . THR B 1 76 ? 13.982 26.385 54.128 1.00 60.89 76 THR B N 1
ATOM 1732 C CA . THR B 1 76 ? 13.930 24.954 53.872 1.00 68.68 76 THR B CA 1
ATOM 1733 C C . THR B 1 76 ? 15.058 24.548 52.926 1.00 73.99 76 THR B C 1
ATOM 1734 O O . THR B 1 76 ? 15.784 25.387 52.381 1.00 74.74 76 THR B O 1
ATOM 1738 N N . GLN B 1 77 ? 15.201 23.231 52.725 1.00 76.97 77 GLN B N 1
ATOM 1739 C CA . GLN B 1 77 ? 16.221 22.745 51.800 1.00 78.80 77 GLN B CA 1
ATOM 1740 C C . GLN B 1 77 ? 15.865 23.079 50.355 1.00 79.88 77 GLN B C 1
ATOM 1741 O O . GLN B 1 77 ? 16.741 23.462 49.567 1.00 75.49 77 GLN B O 1
ATOM 1747 N N . GLN B 1 78 ? 14.576 22.987 50.005 1.00 82.17 78 GLN B N 1
ATOM 1748 C CA . GLN B 1 78 ? 14.129 23.339 48.660 1.00 85.73 78 GLN B CA 1
ATOM 1749 C C . GLN B 1 78 ? 14.423 24.794 48.315 1.00 81.76 78 GLN B C 1
ATOM 1750 O O . GLN B 1 78 ? 14.566 25.134 47.133 1.00 81.62 78 GLN B O 1
ATOM 1756 N N 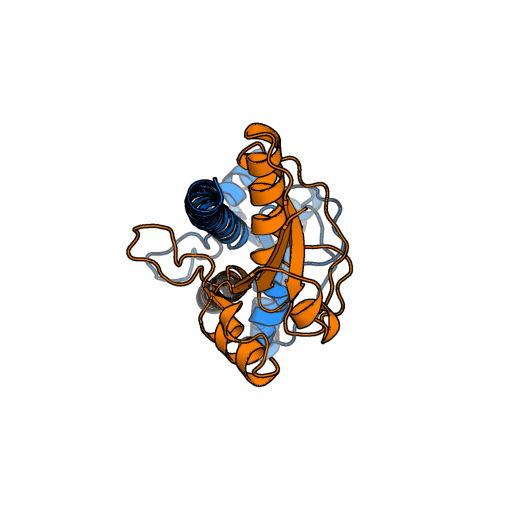. ASP B 1 79 ? 14.501 25.667 49.323 1.00 78.11 79 ASP B N 1
ATOM 1757 C CA . ASP B 1 79 ? 14.812 27.070 49.070 1.00 69.54 79 ASP B CA 1
ATOM 1758 C C . ASP B 1 79 ? 16.182 27.225 48.410 1.00 71.91 79 ASP B C 1
ATOM 1759 O O . ASP B 1 79 ? 16.360 28.083 47.534 1.00 70.66 79 ASP B O 1
ATOM 1764 N N . PHE B 1 80 ? 17.167 26.417 48.826 1.00 63.43 80 PHE B N 1
ATOM 1765 C CA . PHE B 1 80 ? 18.501 26.499 48.226 1.00 78.27 80 PHE B CA 1
ATOM 1766 C C . PHE B 1 80 ? 18.509 26.045 46.768 1.00 76.85 80 PHE B C 1
ATOM 1767 O O . PHE B 1 80 ? 19.363 26.485 45.989 1.00 74.27 80 PHE B O 1
ATOM 1775 N N . ILE B 1 81 ? 17.577 25.182 46.381 1.00 76.45 81 ILE B N 1
ATOM 1776 C CA . ILE B 1 81 ? 17.489 24.739 44.997 1.00 86.19 81 ILE B CA 1
ATOM 1777 C C . ILE B 1 81 ? 16.596 25.658 44.180 1.00 91.27 81 ILE B C 1
ATOM 1778 O O . ILE B 1 81 ? 16.969 26.092 43.085 1.00 94.07 81 ILE B O 1
ATOM 1783 N N . GLU B 1 82 ? 15.422 25.995 44.720 1.00 89.83 82 GLU B N 1
ATOM 1784 C CA . GLU B 1 82 ? 14.412 26.683 43.924 1.00 92.08 82 GLU B CA 1
ATOM 1785 C C . GLU B 1 82 ? 14.781 28.137 43.656 1.00 88.31 82 GLU B C 1
ATOM 1786 O O . GLU B 1 82 ? 14.400 28.686 42.613 1.00 91.96 82 GLU B O 1
ATOM 1792 N N . HIS B 1 83 ? 15.531 28.768 44.560 1.00 86.46 83 HIS B N 1
ATOM 1793 C CA . HIS B 1 83 ? 15.807 30.196 44.477 1.00 77.41 83 HIS B CA 1
ATOM 1794 C C . HIS B 1 83 ? 17.125 30.460 43.759 1.00 79.56 83 HIS B C 1
ATOM 1795 O O . HIS B 1 83 ? 18.102 29.718 43.900 1.00 72.45 83 HIS B O 1
ATOM 1802 N N . ASP B 1 84 ? 17.154 31.561 43.008 1.00 83.51 84 ASP B N 1
ATOM 1803 C CA . ASP B 1 84 ? 18.352 31.894 42.244 1.00 83.19 84 ASP B CA 1
ATOM 1804 C C . ASP B 1 84 ? 19.396 32.606 43.095 1.00 85.08 84 ASP B C 1
ATOM 1805 O O . ASP B 1 84 ? 20.580 32.255 43.028 1.00 85.72 84 ASP B O 1
ATOM 1810 N N . PHE B 1 85 ? 18.993 33.589 43.915 1.00 77.59 85 PHE B N 1
ATOM 1811 C CA . PHE B 1 85 ? 19.914 34.146 44.897 1.00 75.84 85 PHE B CA 1
ATOM 1812 C C . PHE B 1 85 ? 19.214 34.350 46.226 1.00 72.08 85 PHE B C 1
ATOM 1813 O O . PHE B 1 85 ? 18.006 34.587 46.298 1.00 75.91 85 PHE B O 1
ATOM 1821 N N . ILE B 1 86 ? 20.015 34.290 47.278 1.00 69.07 86 ILE B N 1
ATOM 1822 C CA . ILE B 1 86 ? 19.543 34.263 48.649 1.00 67.90 86 ILE B CA 1
ATOM 1823 C C . ILE B 1 86 ? 20.416 35.226 49.437 1.00 70.76 86 ILE B C 1
ATOM 1824 O O . ILE B 1 86 ? 21.644 35.077 49.449 1.00 72.98 86 ILE B O 1
ATOM 1829 N N . TYR B 1 87 ? 19.796 36.238 50.052 1.00 60.83 87 TYR B N 1
ATOM 1830 C CA . TYR B 1 87 ? 20.522 37.310 50.724 1.00 60.97 87 TYR B CA 1
ATOM 1831 C C . TYR B 1 87 ? 20.317 37.258 52.237 1.00 63.44 87 TYR B C 1
ATOM 1832 O O . TYR B 1 87 ? 19.177 37.188 52.721 1.00 62.35 87 TYR B O 1
ATOM 1841 N N . ALA B 1 88 ? 21.429 37.348 52.965 1.00 63.06 88 ALA B N 1
ATOM 1842 C CA . ALA B 1 88 ? 21.475 37.354 54.418 1.00 66.96 88 ALA B CA 1
ATOM 1843 C C . ALA B 1 88 ? 21.626 38.775 54.948 1.00 66.20 88 ALA B C 1
ATOM 1844 O O . ALA B 1 88 ? 22.394 39.567 54.394 1.00 67.69 88 ALA B O 1
ATOM 1846 N N . MET B 1 89 ? 20.890 39.085 56.035 1.00 61.59 89 MET B N 1
ATOM 1847 C CA . MET B 1 89 ? 20.880 40.425 56.625 1.00 57.78 89 MET B CA 1
ATOM 1848 C C . MET B 1 89 ? 22.134 40.737 57.434 1.00 61.31 89 MET B C 1
ATOM 1849 O O . MET B 1 89 ? 22.568 41.896 57.489 1.00 61.02 89 MET B O 1
ATOM 1854 N N . ASP B 1 90 ? 22.718 39.741 58.083 1.00 61.92 90 ASP B N 1
ATOM 1855 C CA . ASP B 1 90 ? 23.917 39.979 58.862 1.00 65.55 90 ASP B CA 1
ATOM 1856 C C . ASP B 1 90 ? 24.778 38.737 58.747 1.00 71.50 90 ASP B C 1
ATOM 1857 O O . ASP B 1 90 ? 24.356 37.718 58.190 1.00 71.83 90 ASP B O 1
ATOM 1862 N N . ARG B 1 91 ? 25.990 38.826 59.289 1.00 70.25 91 ARG B N 1
ATOM 1863 C CA . ARG B 1 91 ? 26.944 37.738 59.106 1.00 78.95 91 ARG B CA 1
ATOM 1864 C C . ARG B 1 91 ? 26.472 36.464 59.791 1.00 78.91 91 ARG B C 1
ATOM 1865 O O . ARG B 1 91 ? 26.622 35.363 59.244 1.00 78.61 91 ARG B O 1
ATOM 1873 N N . THR B 1 92 ? 25.857 36.599 60.967 1.00 71.21 92 THR B N 1
ATOM 1874 C CA . THR B 1 92 ? 25.323 35.434 61.658 1.00 81.90 92 THR B CA 1
ATOM 1875 C C . THR B 1 92 ? 24.302 34.705 60.788 1.00 82.29 92 THR B C 1
ATOM 1876 O O . THR B 1 92 ? 24.274 33.468 60.752 1.00 85.62 92 THR B O 1
ATOM 1880 N N . ASN B 1 93 ? 23.477 35.456 60.053 1.00 75.55 93 ASN B N 1
ATOM 1881 C CA . ASN B 1 93 ? 22.538 34.831 59.130 1.00 70.81 93 ASN B CA 1
ATOM 1882 C C . ASN B 1 93 ? 23.276 34.113 58.004 1.00 73.64 93 ASN B C 1
ATOM 1883 O O . ASN B 1 93 ? 22.949 32.972 57.654 1.00 67.18 93 ASN B O 1
ATOM 1888 N N . LEU B 1 94 ? 24.279 34.777 57.427 1.00 69.69 94 LEU B N 1
ATOM 1889 C CA . LEU B 1 94 ? 25.026 34.192 56.326 1.00 75.61 94 LEU B CA 1
ATOM 1890 C C . LEU B 1 94 ? 25.731 32.915 56.751 1.00 81.90 94 LEU B C 1
ATOM 1891 O O . LEU B 1 94 ? 25.839 31.975 55.956 1.00 81.43 94 LEU B O 1
ATOM 1896 N N . ALA B 1 95 ? 26.198 32.861 58.000 1.00 84.37 95 ALA B N 1
ATOM 1897 C CA . ALA B 1 95 ? 26.878 31.669 58.494 1.00 89.45 95 ALA B CA 1
ATOM 1898 C C . ALA B 1 95 ? 25.912 30.502 58.645 1.00 86.92 95 ALA B C 1
ATOM 1899 O O . ALA B 1 95 ? 26.213 29.377 58.228 1.00 85.81 95 ALA B O 1
ATOM 1901 N N . ASP B 1 96 ? 24.743 30.748 59.239 1.00 83.75 96 ASP B N 1
ATOM 1902 C CA . ASP B 1 96 ? 23.807 29.655 59.475 1.00 87.62 96 ASP B CA 1
ATOM 1903 C C . ASP B 1 96 ? 23.254 29.076 58.175 1.00 87.35 96 ASP B C 1
ATOM 1904 O O . ASP B 1 96 ? 23.001 27.867 58.101 1.00 91.32 96 ASP B O 1
ATOM 1909 N N . LEU B 1 97 ? 23.091 29.898 57.134 1.00 78.04 97 LEU B N 1
ATOM 1910 C CA . LEU B 1 97 ? 22.666 29.350 55.849 1.00 76.54 97 LEU B CA 1
ATOM 1911 C C . LEU B 1 97 ? 23.791 28.533 55.218 1.00 78.16 97 LEU B C 1
ATOM 1912 O O . LEU B 1 97 ? 23.562 27.425 54.722 1.00 81.41 97 LEU B O 1
ATOM 1917 N N . LEU B 1 98 ? 25.014 29.069 55.225 1.00 79.38 98 LEU B N 1
ATOM 1918 C CA . LEU B 1 98 ? 26.160 28.307 54.727 1.00 85.27 98 LEU B CA 1
ATOM 1919 C C . LEU B 1 98 ? 26.318 27.003 55.494 1.00 88.21 98 LEU B C 1
ATOM 1920 O O . LEU B 1 98 ? 26.670 25.968 54.918 1.00 98.83 98 LEU B O 1
ATOM 1925 N N . ASP B 1 99 ? 26.028 27.038 56.794 1.00 89.37 99 ASP B N 1
ATOM 1926 C CA . ASP B 1 99 ? 26.111 25.861 57.647 1.00 94.75 99 ASP B CA 1
ATOM 1927 C C . ASP B 1 99 ? 25.264 24.716 57.109 1.00 93.78 99 ASP B C 1
ATOM 1928 O O . ASP B 1 99 ? 25.630 23.545 57.267 1.00 97.71 99 ASP B O 1
ATOM 1933 N N . ILE B 1 100 ? 24.148 25.031 56.449 1.00 88.16 100 ILE B N 1
ATOM 1934 C CA . ILE B 1 100 ? 23.166 24.045 56.023 1.00 86.88 100 ILE B CA 1
ATOM 1935 C C . ILE B 1 100 ? 22.942 24.066 54.517 1.00 84.93 100 ILE B C 1
ATOM 1936 O O . ILE B 1 100 ? 22.030 23.401 54.024 1.00 82.17 100 ILE B O 1
ATOM 1941 N N . CYS B 1 101 ? 23.735 24.840 53.773 1.00 86.03 101 CYS B N 1
ATOM 1942 C CA . CYS B 1 101 ? 23.563 24.925 52.328 1.00 84.96 101 CYS B CA 1
ATOM 1943 C C . CYS B 1 101 ? 24.411 23.882 51.616 1.00 85.24 101 CYS B C 1
ATOM 1944 O O . CYS B 1 101 ? 25.640 23.895 51.759 1.00 87.65 101 CYS B O 1
ATOM 1947 N N . PRO B 1 102 ? 23.813 22.993 50.828 1.00 90.87 102 PRO B N 1
ATOM 1948 C CA . PRO B 1 102 ? 24.613 22.049 50.050 1.00 95.94 102 PRO B CA 1
ATOM 1949 C C . PRO B 1 102 ? 25.511 22.781 49.061 1.00 97.29 102 PRO B C 1
ATOM 1950 O O . PRO B 1 102 ? 25.150 23.830 48.525 1.00 93.24 102 PRO B O 1
ATOM 1954 N N . ALA B 1 103 ? 26.693 22.193 48.823 1.00 99.58 103 ALA B N 1
ATOM 1955 C CA . ALA B 1 103 ? 27.789 22.871 48.127 1.00 101.26 103 ALA B CA 1
ATOM 1956 C C . ALA B 1 103 ? 27.419 23.310 46.718 1.00 102.76 103 ALA B C 1
ATOM 1957 O O . ALA B 1 103 ? 27.964 24.298 46.217 1.00 106.04 103 ALA B O 1
ATOM 1959 N N . GLU B 1 104 ? 26.469 22.623 46.091 1.00 102.36 104 GLU B N 1
ATOM 1960 C CA . GLU B 1 104 ? 25.988 22.964 44.759 1.00 102.52 104 GLU B CA 1
ATOM 1961 C C . GLU B 1 104 ? 25.371 24.364 44.684 1.00 100.72 104 GLU B C 1
ATOM 1962 O O . GLU B 1 104 ? 25.290 24.940 43.597 1.00 101.21 104 GLU B O 1
ATOM 1968 N N . HIS B 1 105 ? 24.914 24.923 45.804 1.00 98.83 105 HIS B N 1
ATOM 1969 C CA . HIS B 1 105 ? 24.194 26.197 45.816 1.00 96.88 105 HIS B CA 1
ATOM 1970 C C . HIS B 1 105 ? 24.840 27.271 46.692 1.00 93.94 105 HIS B C 1
ATOM 1971 O O . HIS B 1 105 ? 24.286 28.372 46.814 1.00 87.37 105 HIS B O 1
ATOM 1978 N N . LYS B 1 106 ? 25.992 26.990 47.304 1.00 96.14 106 LYS B N 1
ATOM 1979 C CA . LYS B 1 106 ? 26.555 27.930 48.264 1.00 95.21 106 LYS B CA 1
ATOM 1980 C C . LYS B 1 106 ? 27.027 29.218 47.610 1.00 95.05 106 LYS B C 1
ATOM 1981 O O . LYS B 1 106 ? 27.144 30.235 48.299 1.00 94.15 106 LYS B O 1
ATOM 1987 N N . ASN B 1 107 ? 27.259 29.212 46.296 1.00 93.56 107 ASN B N 1
ATOM 1988 C CA . ASN B 1 107 ? 27.603 30.443 45.595 1.00 92.36 107 ASN B CA 1
ATOM 1989 C C . ASN B 1 107 ? 26.422 31.395 45.501 1.00 88.66 107 ASN B C 1
ATOM 1990 O O . ASN B 1 107 ? 26.625 32.566 45.166 1.00 83.08 107 ASN B O 1
ATOM 1995 N N . LYS B 1 108 ? 25.205 30.922 45.775 1.00 80.88 108 LYS B N 1
ATOM 1996 C CA . LYS B 1 108 ? 24.023 31.777 45.747 1.00 80.97 108 LYS B CA 1
ATOM 1997 C C . LYS B 1 108 ? 23.850 32.579 47.030 1.00 77.44 108 LYS B C 1
ATOM 1998 O O . LYS B 1 108 ? 22.905 33.366 47.120 1.00 75.57 108 LYS B O 1
ATOM 2004 N N . LEU B 1 109 ? 24.732 32.405 48.013 1.00 81.37 109 LEU B N 1
ATOM 2005 C CA . LEU B 1 109 ? 24.605 33.044 49.316 1.00 78.64 109 LEU B CA 1
ATOM 2006 C C . LEU B 1 109 ? 25.444 34.313 49.356 1.00 80.48 109 LEU B C 1
ATOM 2007 O O . LEU B 1 109 ? 26.593 34.321 48.908 1.00 90.26 109 LEU B O 1
ATOM 2012 N N . ALA B 1 110 ? 24.875 35.376 49.919 1.00 78.06 110 ALA B N 1
ATOM 2013 C CA . ALA B 1 110 ? 25.577 36.648 50.025 1.00 80.10 110 ALA B CA 1
ATOM 2014 C C . ALA B 1 110 ? 24.859 37.532 51.040 1.00 80.74 110 ALA B C 1
ATOM 2015 O O . ALA B 1 110 ? 23.693 37.301 51.376 1.00 78.15 110 ALA B O 1
ATOM 2017 N N . LEU B 1 111 ? 25.581 38.536 51.543 1.00 71.13 111 LEU B N 1
ATOM 2018 C CA . LEU B 1 111 ? 24.989 39.507 52.452 1.00 76.15 111 LEU B CA 1
ATOM 2019 C C . LEU B 1 111 ? 24.129 40.505 51.685 1.00 72.61 111 LEU B C 1
ATOM 2020 O O . LEU B 1 111 ? 24.470 40.912 50.567 1.00 73.87 111 LEU B O 1
ATOM 2025 N N . PHE B 1 112 ? 22.998 40.880 52.296 1.00 63.68 112 PHE B N 1
ATOM 2026 C CA . PHE B 1 112 ? 22.031 41.770 51.652 1.00 63.72 112 PHE B CA 1
ATOM 2027 C C . PHE B 1 112 ? 22.669 43.078 51.216 1.00 68.02 112 PHE B C 1
ATOM 2028 O O . PHE B 1 112 ? 22.335 43.610 50.148 1.00 62.96 112 PHE B O 1
ATOM 2036 N N . LEU B 1 113 ? 23.577 43.622 52.031 1.00 66.69 113 LEU B N 1
ATOM 2037 C CA . LEU B 1 113 ? 24.202 44.907 51.735 1.00 66.66 113 LEU B CA 1
ATOM 2038 C C . LEU B 1 113 ? 25.387 44.807 50.769 1.00 76.34 113 LEU B C 1
ATOM 2039 O O . LEU B 1 113 ? 26.082 45.811 50.572 1.00 77.72 113 LEU B O 1
ATOM 2044 N N . SER B 1 114 ? 25.618 43.650 50.143 1.00 74.78 114 SER B N 1
ATOM 2045 C CA . SER B 1 114 ? 26.856 43.447 49.391 1.00 81.61 114 SER B CA 1
ATOM 2046 C C . SER B 1 114 ? 26.973 44.303 48.129 1.00 83.26 114 SER B C 1
ATOM 2047 O O . SER B 1 114 ? 28.094 44.510 47.653 1.00 90.00 114 SER B O 1
ATOM 2050 N N . LYS B 1 115 ? 25.869 44.780 47.548 1.00 75.97 115 LYS B N 1
ATOM 2051 C CA . LYS B 1 115 ? 25.975 45.594 46.340 1.00 79.28 115 LYS B CA 1
ATOM 2052 C C . LYS B 1 115 ? 25.857 47.091 46.604 1.00 75.40 115 LYS B C 1
ATOM 2053 O O . LYS B 1 115 ? 26.083 47.890 45.685 1.00 77.27 115 LYS B O 1
ATOM 2059 N N . ALA B 1 116 ? 25.518 47.490 47.823 1.00 73.55 116 ALA B N 1
ATOM 2060 C CA . ALA B 1 116 ? 25.466 48.899 48.186 1.00 88.56 116 ALA B CA 1
ATOM 2061 C C . ALA B 1 116 ? 26.861 49.391 48.537 1.00 103.73 116 ALA B C 1
ATOM 2062 O O . ALA B 1 116 ? 27.539 48.797 49.376 1.00 115.58 116 ALA B O 1
ATOM 2064 N N . ASN B 1 117 ? 27.293 50.476 47.904 1.00 105.47 117 ASN B N 1
ATOM 2065 C CA . ASN B 1 117 ? 28.660 50.964 48.079 1.00 106.83 117 ASN B CA 1
ATOM 2066 C C . ASN B 1 117 ? 28.782 51.718 49.408 1.00 105.77 117 ASN B C 1
ATOM 2067 O O . ASN B 1 117 ? 29.133 52.894 49.453 1.00 112.41 117 ASN B O 1
ATOM 2072 N N . ARG B 1 118 ? 28.502 51.035 50.518 1.00 99.74 118 ARG B N 1
ATOM 2073 C CA . ARG B 1 118 ? 28.398 51.743 51.793 1.00 99.13 118 ARG B CA 1
ATOM 2074 C C . ARG B 1 118 ? 29.306 51.118 52.843 1.00 101.96 118 ARG B C 1
ATOM 2075 O O . ARG B 1 118 ? 29.729 49.966 52.708 1.00 94.50 118 ARG B O 1
ATOM 2083 N N . GLN B 1 119 ? 29.605 51.859 53.926 1.00 111.23 119 GLN B N 1
ATOM 2084 C CA . GLN B 1 119 ? 30.474 51.220 54.912 1.00 113.88 119 GLN B CA 1
ATOM 2085 C C . GLN B 1 119 ? 29.738 50.032 55.535 1.00 106.59 119 GLN B C 1
ATOM 2086 O O . GLN B 1 119 ? 30.306 48.954 55.708 1.00 104.90 119 GLN B O 1
ATOM 2092 N N . GLU B 1 120 ? 28.464 50.206 55.870 1.00 99.62 120 GLU B N 1
ATOM 2093 C CA . GLU B 1 120 ? 27.737 49.158 56.578 1.00 88.34 120 GLU B CA 1
ATOM 2094 C C . GLU B 1 120 ? 27.704 47.912 55.722 1.00 80.13 120 GLU B C 1
ATOM 2095 O O . GLU B 1 120 ? 27.361 47.982 54.538 1.00 79.91 120 GLU B O 1
ATOM 2101 N N . LYS B 1 121 ? 28.122 46.779 56.300 1.00 76.67 121 LYS B N 1
ATOM 2102 C CA . LYS B 1 121 ? 28.004 45.513 55.594 1.00 75.95 121 LYS B CA 1
ATOM 2103 C C . LYS B 1 121 ? 26.882 44.618 56.098 1.00 72.35 121 LYS B C 1
ATOM 2104 O O . LYS B 1 121 ? 26.409 43.776 55.334 1.00 71.04 121 LYS B O 1
ATOM 2106 N N . GLU B 1 122 ? 26.437 44.786 57.342 1.00 70.99 122 GLU B N 1
ATOM 2107 C CA . GLU B 1 122 ? 25.318 44.045 57.908 1.00 70.52 122 GLU B CA 1
ATOM 2108 C C . GLU B 1 122 ? 24.246 45.035 58.350 1.00 68.90 122 GLU B C 1
ATOM 2109 O O . GLU B 1 122 ? 24.574 46.119 58.840 1.00 69.79 122 GLU B O 1
ATOM 2115 N N . VAL B 1 123 ? 22.977 44.686 58.178 1.00 66.68 123 VAL B N 1
ATOM 2116 C CA . VAL B 1 123 ? 21.874 45.465 58.750 1.00 64.31 123 VAL B CA 1
ATOM 2117 C C . VAL B 1 123 ? 21.635 44.938 60.168 1.00 66.87 123 VAL B C 1
ATOM 2118 O O . VAL B 1 123 ? 21.306 43.751 60.328 1.00 71.20 123 VAL B O 1
ATOM 2122 N N . PRO B 1 124 ? 21.872 45.737 61.194 1.00 62.88 124 PRO B N 1
ATOM 2123 C CA . PRO B 1 124 ? 21.748 45.229 62.564 1.00 63.81 124 PRO B CA 1
ATOM 2124 C C . PRO B 1 124 ? 20.302 44.974 62.981 1.00 58.28 124 PRO B C 1
ATOM 2125 O O . PRO B 1 124 ? 19.361 45.618 62.512 1.00 57.69 124 PRO B O 1
ATOM 2129 N N . ASP B 1 125 ? 20.153 44.023 63.893 1.00 59.51 125 ASP B N 1
ATOM 2130 C CA . ASP B 1 125 ? 18.864 43.530 64.376 1.00 61.24 125 ASP B CA 1
ATOM 2131 C C . ASP B 1 125 ? 18.146 44.565 65.238 1.00 60.31 125 ASP B C 1
ATOM 2132 O O . ASP B 1 125 ? 18.670 44.951 66.292 1.00 66.30 125 ASP B O 1
ATOM 2137 N N . PRO B 1 126 ? 16.991 45.100 64.838 1.00 73.96 126 PRO B N 1
ATOM 2138 C CA . PRO B 1 126 ? 16.347 46.155 65.599 1.00 63.42 126 PRO B CA 1
ATOM 2139 C C . PRO B 1 126 ? 15.854 45.623 66.940 1.00 67.18 126 PRO B C 1
ATOM 2140 O O . PRO B 1 126 ? 15.844 46.326 67.871 1.00 66.77 126 PRO B O 1
ATOM 2144 N N . TYR B 1 127 ? 15.521 44.351 66.969 1.00 70.68 127 TYR B N 1
ATOM 2145 C CA . TYR B 1 127 ? 15.002 43.680 68.172 1.00 69.00 127 TYR B CA 1
ATOM 2146 C C . TYR B 1 127 ? 16.059 43.641 69.278 1.00 70.70 127 TYR B C 1
ATOM 2147 O O . TYR B 1 127 ? 15.705 43.818 70.412 1.00 64.67 127 TYR B O 1
ATOM 2156 N N . ARG B 1 128 ? 17.315 43.360 68.962 1.00 76.10 128 ARG B N 1
ATOM 2157 C CA . ARG B 1 128 ? 18.361 43.370 70.008 1.00 75.21 128 ARG B CA 1
ATOM 2158 C C . ARG B 1 128 ? 18.531 44.818 70.466 1.00 66.91 128 ARG B C 1
ATOM 2159 O O . ARG B 1 128 ? 18.642 45.042 71.641 1.00 58.56 128 ARG B O 1
ATOM 2167 N N . ARG B 1 129 ? 18.584 45.753 69.533 1.00 63.52 129 ARG B N 1
ATOM 2168 C CA . ARG B 1 129 ? 18.657 47.153 69.950 1.00 67.06 129 ARG B CA 1
ATOM 2169 C C . ARG B 1 129 ? 17.480 47.504 70.867 1.00 62.70 129 ARG B C 1
ATOM 2170 O O . ARG B 1 129 ? 17.635 48.219 71.874 1.00 49.12 129 ARG B O 1
ATOM 2178 N N . SER B 1 130 ? 16.276 47.058 70.496 1.00 65.98 130 SER B N 1
ATOM 2179 C CA . SER B 1 130 ? 15.119 47.325 71.339 1.00 63.85 130 SER B CA 1
ATOM 2180 C C . SER B 1 130 ? 15.356 46.832 72.752 1.00 62.28 130 SER B C 1
ATOM 2181 O O . SER B 1 130 ? 15.193 47.588 73.715 1.00 50.75 130 SER B O 1
ATOM 2184 N N . SER B 1 131 ? 15.768 45.570 72.886 1.00 70.17 131 SER B N 1
ATOM 2185 C CA . SER B 1 131 ? 15.976 44.981 74.203 1.00 67.00 131 SER B CA 1
ATOM 2186 C C . SER B 1 131 ? 17.002 45.753 75.008 1.00 63.77 131 SER B C 1
ATOM 2187 O O . SER B 1 131 ? 16.813 45.969 76.212 1.00 58.68 131 SER B O 1
ATOM 2190 N N . GLU B 1 132 ? 18.107 46.154 74.374 1.00 67.34 132 GLU B N 1
ATOM 2191 C CA . GLU B 1 132 ? 19.095 46.965 75.079 1.00 63.64 132 GLU B CA 1
ATOM 2192 C C . GLU B 1 132 ? 18.456 48.213 75.663 1.00 58.29 132 GLU B C 1
ATOM 2193 O O . GLU B 1 132 ? 18.735 48.589 76.807 1.00 54.75 132 GLU B O 1
ATOM 2199 N N . PHE B 1 133 ? 17.564 48.857 74.915 1.00 47.94 133 PHE B N 1
ATOM 2200 C CA . PHE B 1 133 ? 17.085 50.100 75.475 1.00 49.53 133 PHE B CA 1
ATOM 2201 C C . PHE B 1 133 ? 16.090 49.870 76.612 1.00 50.30 133 PHE B C 1
ATOM 2202 O O . PHE B 1 133 ? 16.105 50.625 77.596 1.00 41.16 133 PHE B O 1
ATOM 2210 N N . PHE B 1 134 ? 15.269 48.815 76.525 1.00 49.03 134 PHE B N 1
ATOM 2211 C CA . PHE B 1 134 ? 14.345 48.492 77.613 1.00 46.88 134 PHE B CA 1
ATOM 2212 C C . PHE B 1 134 ? 15.104 48.161 78.894 1.00 47.77 134 PHE B C 1
ATOM 2213 O O . PHE B 1 134 ? 14.678 48.532 79.994 1.00 47.79 134 PHE B O 1
ATOM 2221 N N . GLN B 1 135 ? 16.233 47.462 78.737 1.00 49.11 135 GLN B N 1
ATOM 2222 C CA . GLN B 1 135 ? 17.092 47.081 79.890 1.00 51.23 135 GLN B CA 1
ATOM 2223 C C . GLN B 1 135 ? 17.681 48.358 80.500 1.00 46.68 135 GLN B C 1
ATOM 2224 O O . GLN B 1 135 ? 17.829 48.410 81.737 1.00 44.52 135 GLN B O 1
ATOM 2230 N N . ARG B 1 136 ? 18.002 49.341 79.652 1.00 43.68 136 ARG B N 1
ATOM 2231 C CA . ARG B 1 136 ? 18.566 50.636 80.118 1.00 38.49 136 ARG B CA 1
ATOM 2232 C C . ARG B 1 136 ? 17.475 51.400 80.876 1.00 41.76 136 ARG B C 1
ATOM 2233 O O . ARG B 1 136 ? 17.798 52.032 81.901 1.00 39.06 136 ARG B O 1
ATOM 2241 N N . THR B 1 137 ? 16.235 51.336 80.380 1.00 36.75 137 THR B N 1
ATOM 2242 C CA . THR B 1 137 ? 15.087 52.019 81.035 1.00 36.23 137 THR B CA 1
ATOM 2243 C C . THR B 1 137 ? 14.901 51.431 82.437 1.00 40.76 137 THR B C 1
ATOM 2244 O O . THR B 1 137 ? 14.749 52.218 83.393 1.00 41.13 137 THR B O 1
ATOM 2248 N N . ALA B 1 138 ? 14.913 50.098 82.542 1.00 40.80 138 ALA B N 1
ATOM 2249 C CA . ALA B 1 138 ? 14.766 49.424 83.820 1.00 35.31 138 ALA B CA 1
ATOM 2250 C C . ALA B 1 138 ? 15.754 49.980 84.832 1.00 39.34 138 ALA B C 1
ATOM 2251 O O . ALA B 1 138 ? 15.367 50.344 85.946 1.00 39.06 138 ALA B O 1
ATOM 2253 N N . LEU B 1 139 ? 17.026 50.116 84.442 1.00 43.06 139 LEU B N 1
ATOM 2254 C CA . LEU B 1 139 ? 18.031 50.589 85.398 1.00 40.85 139 LEU B CA 1
ATOM 2255 C C . LEU B 1 139 ? 17.743 52.015 85.842 1.00 39.16 139 LEU B C 1
ATOM 2256 O O . LEU B 1 139 ? 17.806 52.320 87.040 1.00 37.68 139 LEU B O 1
ATOM 2261 N N . LEU B 1 140 ? 17.389 52.898 84.898 1.00 33.11 140 LEU B N 1
ATOM 2262 C CA . LEU B 1 140 ? 17.043 54.263 85.286 1.00 39.44 140 LEU B CA 1
ATOM 2263 C C . LEU B 1 140 ? 15.816 54.281 86.194 1.00 40.55 140 LEU B C 1
ATOM 2264 O O . LEU B 1 140 ? 15.794 54.993 87.209 1.00 36.27 140 LEU B O 1
ATOM 2269 N N . ILE B 1 141 ? 14.804 53.468 85.883 1.00 35.93 141 ILE B N 1
ATOM 2270 C CA . ILE B 1 141 ? 13.628 53.443 86.747 1.00 35.52 141 ILE B CA 1
ATOM 2271 C C . ILE B 1 141 ? 13.998 52.919 88.139 1.00 42.63 141 ILE B C 1
ATOM 2272 O O . ILE B 1 141 ? 13.516 53.423 89.164 1.00 32.26 141 ILE B O 1
ATOM 2277 N N . GLU B 1 142 ? 14.861 51.906 88.194 1.00 39.94 142 GLU B N 1
ATOM 2278 C CA . GLU B 1 142 ? 15.274 51.355 89.474 1.00 43.45 142 GLU B CA 1
ATOM 2279 C C . GLU B 1 142 ? 15.907 52.433 90.338 1.00 46.79 142 GLU B C 1
ATOM 2280 O O . GLU B 1 142 ? 15.527 52.619 91.505 1.00 44.22 142 GLU B O 1
ATOM 2286 N N . SER B 1 143 ? 16.829 53.201 89.748 1.00 45.47 143 SER B N 1
ATOM 2287 C CA . SER B 1 143 ? 17.462 54.302 90.460 1.00 43.54 143 SER B CA 1
ATOM 2288 C C . SER B 1 143 ? 16.420 55.290 90.973 1.00 38.49 143 SER B C 1
ATOM 2289 O O . SER B 1 143 ? 16.449 55.690 92.139 1.00 38.37 143 SER B O 1
ATOM 2292 N N . GLY B 1 144 ? 15.446 55.640 90.134 1.00 41.44 144 GLY B N 1
ATOM 2293 C CA . GLY B 1 144 ? 14.377 56.514 90.588 1.00 41.01 144 GLY B CA 1
ATOM 2294 C C . GLY B 1 144 ? 13.555 55.908 91.710 1.00 44.14 144 GLY B C 1
ATOM 2295 O O . GLY B 1 144 ? 13.249 56.580 92.705 1.00 39.09 144 GLY B O 1
ATOM 2296 N N . ALA B 1 145 ? 13.194 54.625 91.572 1.00 40.98 145 ALA B N 1
ATOM 2297 C CA . ALA B 1 145 ? 12.343 53.987 92.573 1.00 37.82 145 ALA B CA 1
ATOM 2298 C C . ALA B 1 145 ? 12.983 54.026 93.961 1.00 41.24 145 ALA B C 1
ATOM 2299 O O . ALA B 1 145 ? 12.312 54.366 94.945 1.00 37.54 145 ALA B O 1
ATOM 2301 N N . VAL B 1 146 ? 14.289 53.715 94.049 1.00 39.20 146 VAL B N 1
ATOM 2302 C CA . VAL B 1 146 ? 14.971 53.674 95.348 1.00 49.46 146 VAL B CA 1
ATOM 2303 C C . VAL B 1 146 ? 14.902 55.036 96.023 1.00 53.28 146 VAL B C 1
ATOM 2304 O O . VAL B 1 146 ? 14.683 55.137 97.240 1.00 59.23 146 VAL B O 1
ATOM 2308 N N . ALA B 1 147 ? 15.108 56.104 95.248 1.00 50.93 147 ALA B N 1
ATOM 2309 C CA . ALA B 1 147 ? 15.027 57.449 95.816 1.00 53.31 147 ALA B CA 1
ATOM 2310 C C . ALA B 1 147 ? 13.615 57.765 96.306 1.00 51.27 147 ALA B C 1
ATOM 2311 O O . ALA B 1 147 ? 13.440 58.316 97.405 1.00 55.15 147 ALA B O 1
ATOM 2313 N N . LEU B 1 148 ? 12.592 57.431 95.509 1.00 41.54 148 LEU B N 1
ATOM 2314 C CA . LEU B 1 148 ? 11.222 57.675 95.957 1.00 45.40 148 LEU B CA 1
ATOM 2315 C C . LEU B 1 148 ? 10.939 56.950 97.272 1.00 48.80 148 LEU B C 1
ATOM 2316 O O . LEU B 1 148 ? 10.343 57.520 98.191 1.00 46.54 148 LEU B O 1
ATOM 2321 N N . VAL B 1 149 ? 11.363 55.690 97.376 1.00 49.08 149 VAL B N 1
ATOM 2322 C CA . VAL B 1 149 ? 11.098 54.925 98.585 1.00 47.06 149 VAL B CA 1
ATOM 2323 C C . VAL B 1 149 ? 11.786 55.574 99.776 1.00 44.97 149 VAL B C 1
ATOM 2324 O O . VAL B 1 149 ? 11.237 55.608 100.879 1.00 48.99 149 VAL B O 1
ATOM 2328 N N . ASP B 1 150 ? 12.981 56.129 99.570 1.00 50.35 150 ASP B N 1
ATOM 2329 C CA . ASP B 1 150 ? 13.644 56.861 100.652 1.00 58.77 150 ASP B CA 1
ATOM 2330 C C . ASP B 1 150 ? 12.830 58.082 101.062 1.00 60.20 150 ASP B C 1
ATOM 2331 O O . ASP B 1 150 ? 12.552 58.294 102.253 1.00 62.67 150 ASP B O 1
ATOM 2336 N N . SER B 1 151 ? 12.473 58.918 100.082 1.00 59.10 151 SER B N 1
ATOM 2337 C CA . SER B 1 151 ? 11.721 60.138 100.358 1.00 64.77 151 SER B CA 1
ATOM 2338 C C . SER B 1 151 ? 10.420 59.846 101.094 1.00 60.63 151 SER B C 1
ATOM 2339 O O . SER B 1 151 ? 10.004 60.623 101.963 1.00 60.81 151 SER B O 1
ATOM 2342 N N . TRP B 1 152 ? 9.764 58.735 100.750 1.00 56.32 152 TRP B N 1
ATOM 2343 C CA . TRP B 1 152 ? 8.496 58.377 101.379 1.00 56.87 152 TRP B CA 1
ATOM 2344 C C . TRP B 1 152 ? 8.673 58.085 102.860 1.00 62.69 152 TRP B C 1
ATOM 2345 O O . TRP B 1 152 ? 7.806 58.427 103.680 1.00 55.18 152 TRP B O 1
ATOM 2356 N N . GLN B 1 153 ? 9.797 57.482 103.235 1.00 58.66 153 GLN B N 1
ATOM 2357 C CA . GLN B 1 153 ? 9.889 57.246 104.665 1.00 70.05 153 GLN B CA 1
ATOM 2358 C C . GLN B 1 153 ? 10.265 58.513 105.419 1.00 77.04 153 GLN B C 1
ATOM 2359 O O . GLN B 1 153 ? 10.427 58.460 106.641 1.00 82.40 153 GLN B O 1
ATOM 2365 N N . GLU B 1 154 ? 10.360 59.643 104.712 1.00 82.11 154 GLU B N 1
ATOM 2366 C CA . GLU B 1 154 ? 10.653 60.954 105.289 1.00 93.74 154 GLU B CA 1
ATOM 2367 C C . GLU B 1 154 ? 9.543 61.947 104.978 1.00 92.62 154 GLU B C 1
ATOM 2368 O O . GLU B 1 154 ? 8.538 61.983 105.675 1.00 98.69 154 GLU B O 1
#

B-factor: mean 63.82, std 19.09, range [26.4, 136.69]

Secondary structure (DSSP, 8-state):
-EEEEEEESSSSSHHHHHHHHHHHHHHHTT-SEEEEEEESS--S-SS--HHHHHHHHHTT-----PPP-B--HHHHHH-SEEEESSHHHHHHHHHHS-GGGGGGEEEGGGGS-SS--S---HHHHHHHHHHHHHHHHHHHHHHHHHHH-/-EEEEEEESSSSSHHHHHHHHHHHHHHHTT--EEEEEEESS--S-SS--HHHHHHHHHTT-----PPP-B--HHHHHH-SEEEESSHHHHHHHHHH--GGGGGGEEEGGGGS-SS--S---HHHHHHHHHHHHHHHHHHHHHHHHHHHT-

Organism: Vibrio cholerae serotype O1 (strain ATCC 39315 / El Tor Inaba N16961) (NCBI:txid243277)

Sequence (299 aa):
GLSVLVVCTGNLCRSPMAEIILRDKIRQKRLNIQVRSAGTLKTGKTMPDDKALQALQDYGYHPMVNPVQQVTQQDFIEHDFIYAMDRTNLADLLDICPAEHKNKLALFLSKANRQEKEVPDPYRRSSEFFQRTALLIESGAVALVDSWQGLSVLVVCTGNLCRSPMAEIILRDKIRQKRLNIQVRSAGTLKTGKTMPDDKALQALQDYGYHPMVNPVQQVTQQDFIEHDFIYAMDRTNLADLLDICPAEHKNKLALFLSKANRQEKEVPDPYRRSSEFFQRTALLIESGAVALVDSWQE

Solvent-accessible surface area: 15033 Å² total; per-residue (Å²): 90,52,17,0,0,0,0,4,40,18,3,26,4,5,0,5,0,0,7,11,0,0,50,52,43,1,148,134,120,142,48,107,16,94,6,90,7,0,1,15,101,174,60,80,135,96,84,9,23,102,17,0,31,94,4,0,100,89,88,71,20,149,19,155,35,50,81,26,66,69,12,72,94,98,18,0,91,104,6,59,79,0,11,0,0,16,130,85,0,37,51,44,0,64,113,82,7,42,85,126,36,85,132,30,21,33,23,0,0,52,104,5,160,93,151,56,76,59,0,45,39,1,66,118,94,7,53,54,51,1,56,143,7,2,84,20,0,43,36,1,0,65,16,0,3,67,61,46,131,91,54,11,0,0,0,0,4,62,17,3,31,8,5,0,5,0,0,7,10,1,0,72,31,34,10,151,120,92,218,46,117,24,106,2,85,8,0,0,21,107,163,40,84,97,94,77,3,18,111,41,0,28,99,3,1,96,80,87,70,16,146,21,144,39,61,80,25,79,78,15,72,98,105,19,0,94,118,16,46,76,1,15,0,0,20,130,91,0,33,53,60,0,64,120,80,8,44,84,128,34,81,133,34,18,35,20,0,5,65,112,13,156,107,171,69,45,63,0,70,50,2,94,155,105,5,41,62,26,0,52,173,4,2,86,19,0,49,36,0,0,67,18,0,4,74,35,32,79,168